Protein AF-A0A2N6UGL6-F1 (afdb_monomer)

Structure (mmCIF, N/CA/C/O backbone):
data_AF-A0A2N6UGL6-F1
#
_entry.id   AF-A0A2N6UGL6-F1
#
loop_
_atom_site.group_PDB
_atom_site.id
_atom_site.type_symbol
_atom_site.label_atom_id
_atom_site.label_alt_id
_atom_site.label_comp_id
_atom_site.label_asym_id
_atom_site.label_entity_id
_atom_site.label_seq_id
_atom_site.pdbx_PDB_ins_code
_atom_site.Cartn_x
_atom_site.Cartn_y
_atom_site.Cartn_z
_atom_site.occupancy
_atom_site.B_iso_or_equiv
_atom_site.auth_seq_id
_atom_site.auth_comp_id
_atom_site.auth_asym_id
_atom_site.auth_atom_id
_atom_site.pdbx_PDB_model_num
ATOM 1 N N . MET A 1 1 ? -23.474 -23.008 16.270 1.00 60.41 1 MET A N 1
ATOM 2 C CA . MET A 1 1 ? -24.127 -22.440 15.059 1.00 60.41 1 MET A CA 1
ATOM 3 C C . MET A 1 1 ? -24.795 -21.079 15.293 1.00 60.41 1 MET A C 1
ATOM 5 O O . MET A 1 1 ? -24.595 -20.196 14.467 1.00 60.41 1 MET A O 1
ATOM 9 N N . ARG A 1 2 ? -25.560 -20.866 16.380 1.00 68.25 2 ARG A N 1
ATOM 10 C CA . ARG A 1 2 ? -26.252 -19.584 16.653 1.00 68.25 2 ARG A CA 1
ATOM 11 C C . ARG A 1 2 ? -25.292 -18.395 16.828 1.00 68.25 2 ARG A C 1
ATOM 13 O O . ARG A 1 2 ? -25.543 -17.338 16.260 1.00 68.25 2 ARG A O 1
ATOM 20 N N . ASP A 1 3 ? -24.168 -18.603 17.512 1.00 76.56 3 ASP A N 1
ATOM 21 C CA . ASP A 1 3 ? -23.193 -17.535 17.787 1.00 76.56 3 ASP A CA 1
ATOM 22 C C . ASP A 1 3 ? -22.439 -17.082 16.535 1.00 76.56 3 ASP A C 1
ATOM 24 O O . ASP A 1 3 ? -22.326 -15.887 16.290 1.00 76.56 3 ASP A O 1
ATOM 28 N N . ILE A 1 4 ? -22.047 -18.016 15.661 1.00 80.00 4 ILE A N 1
ATOM 29 C CA . ILE A 1 4 ? -21.419 -17.700 14.364 1.00 80.00 4 ILE A CA 1
ATOM 30 C C . ILE A 1 4 ? -22.375 -16.886 13.482 1.00 80.00 4 ILE A C 1
ATOM 32 O O . ILE A 1 4 ? -21.976 -15.894 12.877 1.00 80.00 4 ILE A O 1
ATOM 36 N N . LYS A 1 5 ? -23.660 -17.262 13.431 1.00 84.00 5 LYS A N 1
ATOM 37 C CA . LYS A 1 5 ? -24.665 -16.512 12.664 1.00 84.00 5 LYS A CA 1
ATOM 38 C C . LYS A 1 5 ? -24.837 -15.088 13.204 1.00 84.00 5 LYS A C 1
ATOM 40 O O . LYS A 1 5 ? -24.944 -14.146 12.422 1.00 84.00 5 LYS A O 1
ATOM 45 N N . ASN A 1 6 ? -24.829 -14.923 14.527 1.00 84.50 6 ASN A N 1
ATOM 46 C CA . ASN A 1 6 ? -24.883 -13.608 15.161 1.00 84.50 6 ASN A CA 1
ATOM 47 C C . ASN A 1 6 ? -23.617 -12.786 14.870 1.00 84.50 6 ASN A C 1
ATOM 49 O O . ASN A 1 6 ? -23.731 -11.598 14.584 1.00 84.50 6 ASN A O 1
ATOM 53 N N . PHE A 1 7 ? -22.437 -13.413 14.881 1.00 85.44 7 PHE A N 1
ATOM 54 C CA . PHE A 1 7 ? -21.161 -12.777 14.545 1.00 85.44 7 PHE A CA 1
ATOM 55 C C . PHE A 1 7 ? -21.149 -12.229 13.121 1.00 85.44 7 PHE A C 1
ATOM 57 O O . PHE A 1 7 ? -20.913 -11.043 12.914 1.00 85.44 7 PHE A O 1
ATOM 64 N N . LEU A 1 8 ? -21.480 -13.072 12.139 1.00 87.06 8 LEU A N 1
ATOM 65 C CA . LEU A 1 8 ? -21.521 -12.676 10.731 1.00 87.06 8 LEU A CA 1
ATOM 66 C C . LEU A 1 8 ? -22.554 -11.574 10.481 1.00 87.06 8 LEU A C 1
ATOM 68 O O . LEU A 1 8 ? -22.309 -10.666 9.689 1.00 87.06 8 LEU A O 1
ATOM 72 N N . ARG A 1 9 ? -23.687 -11.600 11.198 1.00 88.50 9 ARG A N 1
ATOM 73 C CA . ARG A 1 9 ? -24.674 -10.517 11.139 1.00 88.50 9 ARG A CA 1
ATOM 74 C C . ARG A 1 9 ? -24.091 -9.194 11.637 1.00 88.50 9 ARG A C 1
ATOM 76 O O . ARG A 1 9 ? -24.328 -8.171 11.008 1.00 88.50 9 ARG A O 1
ATOM 83 N N . LEU A 1 10 ? -23.329 -9.203 12.730 1.00 87.44 10 LEU A N 1
ATOM 84 C CA . LEU A 1 10 ? -22.672 -7.995 13.242 1.00 87.44 10 LEU A CA 1
ATOM 85 C C . LEU A 1 10 ? -21.597 -7.486 12.285 1.00 87.44 10 LEU A C 1
ATOM 87 O O . LEU A 1 10 ? -21.582 -6.299 11.984 1.00 87.44 10 LEU A O 1
ATOM 91 N N . VAL A 1 11 ? -20.773 -8.379 11.730 1.00 90.25 11 VAL A N 1
ATOM 92 C CA . VAL A 1 11 ? -19.800 -8.020 10.686 1.00 90.25 11 VAL A CA 1
ATOM 93 C C . VAL A 1 11 ? -20.505 -7.348 9.505 1.00 90.25 11 VAL A C 1
ATOM 95 O O . VAL A 1 11 ? -20.084 -6.282 9.068 1.00 90.25 11 VAL A O 1
ATOM 98 N N . SER A 1 12 ? -21.626 -7.900 9.031 1.00 89.88 12 SER A N 1
ATOM 99 C CA . SER A 1 12 ? -22.420 -7.288 7.957 1.00 89.88 12 SER A CA 1
ATOM 100 C C . SER A 1 12 ? -22.963 -5.905 8.330 1.00 89.88 12 SER A C 1
ATOM 102 O O . SER A 1 12 ? -23.014 -5.022 7.473 1.00 89.88 12 SER A O 1
ATOM 104 N N . VAL A 1 13 ? -23.370 -5.700 9.585 1.00 89.50 13 VAL A N 1
ATOM 105 C CA . VAL A 1 13 ? -23.812 -4.387 10.074 1.00 89.50 13 VAL A CA 1
ATOM 106 C C . VAL A 1 13 ? -22.644 -3.399 10.077 1.00 89.50 13 VAL A C 1
ATOM 108 O O . VAL A 1 13 ? -22.799 -2.296 9.556 1.00 89.50 13 VAL A O 1
ATOM 111 N N . GLU A 1 14 ? -21.468 -3.780 10.575 1.00 90.44 14 GLU A N 1
ATOM 112 C CA . GLU A 1 14 ? -20.276 -2.920 10.552 1.00 90.44 14 GLU A CA 1
ATOM 113 C C . GLU A 1 14 ? -19.845 -2.577 9.113 1.00 90.44 14 GLU A C 1
ATOM 115 O O . GLU A 1 14 ? -19.586 -1.412 8.812 1.00 90.44 14 GLU A O 1
ATOM 120 N N . ILE A 1 15 ? -19.885 -3.539 8.183 1.00 91.06 15 ILE A N 1
ATOM 121 C CA . ILE A 1 15 ? -19.642 -3.291 6.749 1.00 91.06 15 ILE A CA 1
ATOM 122 C C . ILE A 1 15 ? -20.653 -2.271 6.196 1.00 91.06 15 ILE A C 1
ATOM 124 O O . ILE A 1 15 ? -20.272 -1.331 5.497 1.00 91.06 15 ILE A O 1
ATOM 128 N N . SER A 1 16 ? -21.938 -2.387 6.546 1.00 88.25 16 SER A N 1
ATOM 129 C CA . SER A 1 16 ? -22.970 -1.441 6.090 1.00 88.25 16 SER A CA 1
ATOM 130 C C . SER A 1 16 ? -22.751 -0.012 6.608 1.00 88.25 16 SER A C 1
ATOM 132 O O . SER A 1 16 ? -23.079 0.958 5.920 1.00 88.25 16 SER A O 1
ATOM 134 N N . LYS A 1 17 ? -22.136 0.148 7.793 1.00 86.88 17 LYS A N 1
ATOM 135 C CA . LYS A 1 17 ? -21.746 1.466 8.319 1.00 86.88 17 LYS A CA 1
ATOM 136 C C . LYS A 1 17 ? -20.656 2.106 7.452 1.00 86.88 17 LYS A C 1
ATOM 138 O O . LYS A 1 17 ? -20.677 3.327 7.267 1.00 86.88 17 LYS A O 1
ATOM 143 N N . LEU A 1 18 ? -19.735 1.301 6.915 1.00 87.75 18 LEU A N 1
ATOM 144 C CA . LEU A 1 18 ? -18.654 1.748 6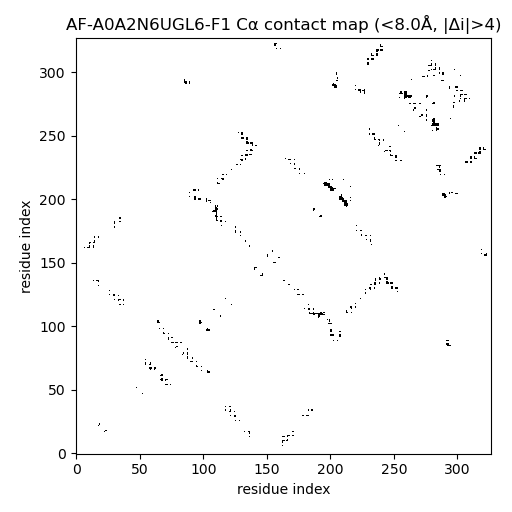.033 1.00 87.75 18 LEU A CA 1
ATOM 145 C C . LEU A 1 18 ? -19.154 2.074 4.624 1.00 87.75 18 LEU A C 1
ATOM 147 O O . LEU A 1 18 ? -18.806 3.121 4.083 1.00 87.75 18 LEU A O 1
ATOM 151 N N . PHE A 1 19 ? -20.027 1.247 4.051 1.00 88.00 19 PHE A N 1
ATOM 152 C CA . PHE A 1 19 ? -20.544 1.418 2.689 1.00 88.00 19 PHE A CA 1
ATOM 153 C C . PHE A 1 19 ? -21.910 2.116 2.644 1.00 88.00 19 PHE A C 1
ATOM 155 O O . PHE A 1 19 ? -22.827 1.705 1.937 1.00 88.00 19 PHE A O 1
ATOM 162 N N . LYS A 1 20 ? -22.055 3.231 3.367 1.00 87.81 20 LYS A N 1
ATOM 163 C CA . LYS A 1 20 ? -23.191 4.139 3.139 1.00 87.81 20 LYS A CA 1
ATOM 164 C C . LYS A 1 20 ? -23.106 4.724 1.726 1.00 87.81 20 LYS A C 1
ATOM 166 O O . LYS A 1 20 ? -22.010 5.007 1.250 1.00 87.81 20 LYS A O 1
ATOM 171 N N . PHE A 1 21 ? -24.249 5.002 1.098 1.00 80.50 21 PHE A N 1
ATOM 172 C CA . PHE A 1 21 ? -24.334 5.523 -0.278 1.00 80.50 21 PHE A CA 1
ATOM 173 C C . PHE A 1 21 ? -23.369 6.690 -0.564 1.00 80.50 21 PHE A C 1
ATOM 175 O O . PHE A 1 21 ? -22.645 6.670 -1.553 1.00 80.50 21 PHE A O 1
ATOM 182 N N . LYS A 1 22 ? -23.265 7.655 0.364 1.00 88.06 22 LYS A N 1
ATOM 183 C CA . LYS A 1 22 ? -22.310 8.777 0.272 1.00 88.06 22 LYS A CA 1
ATOM 184 C C . LYS A 1 22 ? -20.845 8.323 0.172 1.00 88.06 22 LYS A C 1
ATOM 186 O O . LYS A 1 22 ? -20.087 8.885 -0.608 1.00 88.06 22 LYS A O 1
ATOM 191 N N . ASN A 1 23 ? -20.451 7.311 0.945 1.00 88.38 23 ASN A N 1
ATOM 192 C CA . ASN A 1 23 ? -19.093 6.770 0.926 1.00 88.38 23 ASN A CA 1
ATOM 193 C C . ASN A 1 23 ? -18.827 5.983 -0.369 1.00 88.38 23 ASN A C 1
ATOM 195 O O . ASN A 1 23 ? -17.738 6.096 -0.920 1.00 88.38 23 ASN A O 1
ATOM 199 N N . ILE A 1 24 ? -19.815 5.233 -0.878 1.00 90.06 24 ILE A N 1
ATOM 200 C CA . ILE A 1 24 ? -19.699 4.508 -2.157 1.00 90.06 24 ILE A CA 1
ATOM 201 C C . ILE A 1 24 ? -19.500 5.492 -3.313 1.00 90.06 24 ILE A C 1
ATOM 203 O O . ILE A 1 24 ? -18.571 5.325 -4.099 1.00 90.06 24 ILE A O 1
ATOM 207 N N . ILE A 1 25 ? -20.328 6.541 -3.390 1.00 91.56 25 ILE A N 1
ATOM 208 C CA . ILE A 1 25 ? -20.183 7.584 -4.415 1.00 91.56 25 ILE A CA 1
ATOM 209 C C . ILE A 1 25 ? -18.817 8.252 -4.302 1.00 91.56 25 ILE A C 1
ATOM 211 O O . ILE A 1 25 ? -18.142 8.422 -5.311 1.00 91.56 25 ILE A O 1
ATOM 215 N N . SER A 1 26 ? -18.389 8.606 -3.087 1.00 91.00 26 SER A N 1
ATOM 216 C CA . SER A 1 26 ? -17.077 9.220 -2.878 1.00 91.00 26 SER A CA 1
ATOM 217 C C . SER A 1 26 ? -15.942 8.315 -3.356 1.00 91.00 26 SER A C 1
ATOM 219 O O . SER A 1 26 ? -15.047 8.813 -4.029 1.00 91.00 26 SER A O 1
ATOM 221 N N . LEU A 1 27 ? -15.977 7.013 -3.052 1.00 92.50 27 LEU A N 1
ATOM 222 C CA . LEU A 1 27 ? -14.975 6.058 -3.530 1.00 92.50 27 LEU A CA 1
ATOM 223 C C . LEU A 1 27 ? -14.963 5.995 -5.060 1.00 92.50 27 LEU A C 1
ATOM 225 O O . LEU A 1 27 ? -13.901 6.073 -5.670 1.00 92.50 27 LEU A O 1
ATOM 229 N N . PHE A 1 28 ? -16.139 5.881 -5.675 1.00 92.75 28 PHE A N 1
ATOM 230 C CA . PHE A 1 28 ? -16.261 5.791 -7.126 1.00 92.75 28 PHE A CA 1
ATOM 231 C C . PHE A 1 28 ? -15.752 7.060 -7.822 1.00 92.75 28 PHE A C 1
ATOM 233 O O . PHE A 1 28 ? -14.983 6.968 -8.774 1.00 92.75 28 PHE A O 1
ATOM 240 N N . LEU A 1 29 ? -16.105 8.241 -7.304 1.00 93.06 29 LEU A N 1
ATOM 241 C CA . LEU A 1 29 ? -15.599 9.520 -7.803 1.00 93.06 29 LEU A CA 1
ATOM 242 C C . LEU A 1 29 ? -14.083 9.633 -7.650 1.00 93.06 29 LEU A C 1
ATOM 244 O O . LEU A 1 29 ? -13.425 10.057 -8.593 1.00 93.06 29 LEU A O 1
ATOM 248 N N . ILE A 1 30 ? -13.522 9.228 -6.506 1.00 93.31 30 ILE A N 1
ATOM 249 C CA . ILE A 1 30 ? -12.067 9.223 -6.298 1.00 93.31 30 ILE A CA 1
ATOM 250 C C . ILE A 1 30 ? -11.394 8.343 -7.351 1.00 93.31 30 ILE A C 1
ATOM 252 O O . ILE A 1 30 ? -10.479 8.803 -8.024 1.00 93.31 30 ILE A O 1
ATOM 256 N N . ILE A 1 31 ? -11.876 7.113 -7.550 1.00 92.62 31 ILE A N 1
ATOM 257 C CA . ILE A 1 31 ? -11.300 6.190 -8.536 1.00 92.62 31 ILE A CA 1
ATOM 258 C C . ILE A 1 31 ? -11.397 6.776 -9.950 1.00 92.62 31 ILE A C 1
ATOM 260 O O . ILE A 1 31 ? -10.409 6.743 -10.683 1.00 92.62 31 ILE A O 1
ATOM 264 N N . LEU A 1 32 ? -12.547 7.335 -10.337 1.00 92.00 32 LEU A N 1
ATOM 265 C CA . LEU A 1 32 ? -12.731 7.937 -11.660 1.00 92.00 32 LEU A CA 1
ATOM 266 C C . LEU A 1 32 ? -11.815 9.142 -11.886 1.00 92.00 32 LEU A C 1
ATOM 268 O O . LEU A 1 32 ? -11.138 9.206 -12.909 1.00 92.00 32 LEU A O 1
ATOM 272 N N . VAL A 1 33 ? -11.769 10.076 -10.934 1.00 92.88 33 VAL A N 1
ATOM 273 C CA . VAL A 1 33 ? -10.924 11.274 -11.027 1.00 92.88 33 VAL A CA 1
ATOM 274 C C . VAL A 1 33 ? -9.449 10.884 -11.065 1.00 92.88 33 VAL A C 1
ATOM 276 O O . VAL A 1 33 ? -8.709 11.410 -11.889 1.00 92.88 33 VAL A O 1
ATOM 279 N N . SER A 1 34 ? -9.017 9.927 -10.238 1.00 90.56 34 SER A N 1
ATOM 280 C CA . SER A 1 34 ? -7.638 9.437 -10.264 1.00 90.56 34 SER A CA 1
ATOM 281 C C . SER A 1 34 ? -7.286 8.778 -11.599 1.00 90.56 34 SER A C 1
ATOM 283 O O . SER A 1 34 ? -6.223 9.067 -12.136 1.00 90.56 34 SER A O 1
ATOM 285 N N . ASN A 1 35 ? -8.169 7.957 -12.178 1.00 90.00 35 ASN A N 1
ATOM 286 C CA . ASN A 1 35 ? -7.937 7.388 -13.511 1.00 90.00 35 ASN A CA 1
ATOM 287 C C . ASN A 1 35 ? -7.837 8.485 -14.582 1.00 90.00 35 ASN A C 1
ATOM 289 O O . ASN A 1 35 ? -6.918 8.452 -15.395 1.00 90.00 35 ASN A O 1
ATOM 293 N N . ALA A 1 36 ? -8.732 9.478 -14.561 1.00 89.75 36 ALA A N 1
ATOM 294 C CA . ALA A 1 36 ? -8.708 10.590 -15.511 1.00 89.75 36 ALA A CA 1
ATOM 295 C C . ALA A 1 36 ? -7.417 11.420 -15.409 1.00 89.75 36 ALA A C 1
ATOM 297 O O . ALA A 1 36 ? -6.806 11.729 -16.429 1.00 89.75 36 ALA A O 1
ATOM 298 N N . LEU A 1 37 ? -6.967 11.728 -14.187 1.00 89.25 37 LEU A N 1
ATOM 299 C CA . LEU A 1 37 ? -5.706 12.436 -13.952 1.00 89.25 37 LEU A CA 1
ATOM 300 C C . LEU A 1 37 ? -4.503 11.637 -14.449 1.00 89.25 37 LEU A C 1
ATOM 302 O O . LEU A 1 37 ? -3.626 12.199 -15.096 1.00 89.25 37 LEU A O 1
ATOM 306 N N . VAL A 1 38 ? -4.460 10.330 -14.182 1.00 86.00 38 VAL A N 1
ATOM 307 C CA . VAL A 1 38 ? -3.344 9.501 -14.646 1.00 86.00 38 VAL A CA 1
ATOM 308 C C . VAL A 1 38 ? -3.367 9.342 -16.162 1.00 86.00 38 VAL A C 1
ATOM 310 O O . VAL A 1 38 ? -2.308 9.383 -16.768 1.00 86.00 38 VAL A O 1
ATOM 313 N N . LEU A 1 39 ? -4.537 9.216 -16.798 1.00 85.19 39 LEU A N 1
ATOM 314 C CA . LEU A 1 39 ? -4.634 9.229 -18.264 1.00 85.19 39 LEU A CA 1
ATOM 315 C C . LEU A 1 39 ? -4.119 10.536 -18.853 1.00 85.19 39 LEU A C 1
ATOM 317 O O . LEU A 1 39 ? -3.471 10.507 -19.893 1.00 85.19 39 LEU A O 1
ATOM 321 N N . TRP A 1 40 ? -4.407 11.664 -18.205 1.00 84.88 40 TRP A N 1
ATOM 322 C CA . TRP A 1 40 ? -3.873 12.949 -18.626 1.00 84.88 40 TRP A CA 1
ATOM 323 C C . TRP A 1 40 ? -2.342 12.944 -18.541 1.00 84.88 40 TRP A C 1
ATOM 325 O O . TRP A 1 40 ? -1.708 13.086 -19.577 1.00 84.88 40 TRP A O 1
ATOM 335 N N . ILE A 1 41 ? -1.768 12.632 -17.371 1.00 80.62 41 ILE A N 1
ATOM 336 C CA . ILE A 1 41 ? -0.307 12.554 -17.163 1.00 80.62 41 ILE A CA 1
ATOM 337 C C . ILE A 1 41 ? 0.352 11.608 -18.176 1.00 80.62 41 ILE A C 1
ATOM 339 O O . ILE A 1 41 ? 1.296 11.985 -18.858 1.00 80.62 41 ILE A O 1
ATOM 343 N N . PHE A 1 42 ? -0.195 10.402 -18.327 1.00 71.88 42 PHE A N 1
ATOM 344 C CA . PHE A 1 42 ? 0.362 9.356 -19.182 1.00 71.88 42 PHE A CA 1
ATOM 345 C C . PHE A 1 42 ? 0.410 9.738 -20.666 1.00 71.88 42 PHE A C 1
ATOM 347 O O . PHE A 1 42 ? 1.252 9.230 -21.397 1.00 71.88 42 PHE A O 1
ATOM 354 N N . ASN A 1 43 ? -0.480 10.628 -21.114 1.00 73.81 43 ASN A N 1
ATOM 355 C CA . ASN A 1 43 ? -0.489 11.134 -22.487 1.00 73.81 43 ASN A CA 1
ATOM 356 C C . ASN A 1 43 ? 0.291 12.449 -22.655 1.00 73.81 43 ASN A C 1
ATOM 358 O O . ASN A 1 43 ? 0.531 12.857 -23.788 1.00 73.81 43 ASN A O 1
ATOM 362 N N . THR A 1 44 ? 0.653 13.128 -21.561 1.00 69.38 44 THR A N 1
ATOM 363 C CA . THR A 1 44 ? 1.366 14.417 -21.581 1.00 69.38 44 THR A CA 1
ATOM 364 C C . THR A 1 44 ? 2.823 14.340 -21.129 1.00 69.38 44 THR A C 1
ATOM 366 O O . THR A 1 44 ? 3.479 15.377 -21.099 1.00 69.38 44 THR A O 1
ATOM 369 N N . ASP A 1 45 ? 3.335 13.162 -20.758 1.00 55.50 45 ASP A N 1
ATOM 370 C CA . ASP A 1 45 ? 4.744 12.967 -20.391 1.00 55.50 45 ASP A CA 1
ATOM 371 C C . ASP A 1 45 ? 5.657 13.146 -21.627 1.00 55.50 45 ASP A C 1
ATOM 373 O O . ASP A 1 45 ? 6.097 12.192 -22.267 1.00 55.50 45 ASP A O 1
ATOM 377 N N . SER A 1 46 ? 5.938 14.406 -21.955 1.00 45.94 46 SER A N 1
ATOM 378 C CA . SER A 1 46 ? 7.032 14.867 -22.810 1.00 45.94 46 SER A CA 1
ATOM 379 C C . SER A 1 46 ? 7.719 16.029 -22.089 1.00 45.94 46 SER A C 1
ATOM 381 O O . SER A 1 46 ? 7.248 17.167 -22.125 1.00 45.94 46 SER A O 1
ATOM 383 N N . THR A 1 47 ? 8.789 15.736 -21.351 1.00 42.09 47 THR A N 1
ATOM 384 C CA . THR A 1 47 ? 9.640 16.757 -20.727 1.00 42.09 47 THR A CA 1
ATOM 385 C C . THR A 1 47 ? 10.826 17.053 -21.636 1.00 42.09 47 THR A C 1
ATOM 387 O O . THR A 1 47 ? 11.716 16.217 -21.764 1.00 42.09 47 THR A O 1
ATOM 390 N N . ASP A 1 48 ? 10.832 18.241 -22.240 1.00 45.38 48 ASP A N 1
ATOM 391 C CA . ASP A 1 48 ? 11.907 18.737 -23.102 1.00 45.38 48 ASP A CA 1
ATOM 392 C C . ASP A 1 48 ? 13.066 19.323 -22.267 1.00 45.38 48 ASP A C 1
ATOM 394 O O . ASP A 1 48 ? 12.938 20.414 -21.709 1.00 45.38 48 ASP A O 1
ATOM 398 N N . ASN A 1 49 ? 14.219 18.641 -22.223 1.00 51.69 49 ASN A N 1
ATOM 399 C CA . ASN A 1 49 ? 15.520 19.244 -21.882 1.00 51.69 49 ASN A CA 1
ATOM 400 C C . ASN A 1 49 ? 16.527 19.032 -23.029 1.00 51.69 49 ASN A C 1
ATOM 402 O O . ASN A 1 49 ? 16.503 18.011 -23.709 1.00 51.69 49 ASN A O 1
ATOM 406 N N . GLU A 1 50 ? 17.484 19.949 -23.212 1.00 52.28 50 GLU A N 1
ATOM 407 C CA . GLU A 1 50 ? 18.492 19.877 -24.293 1.00 52.28 50 GLU A CA 1
ATOM 408 C C . GLU A 1 50 ? 19.402 18.628 -24.252 1.00 52.28 50 GLU A C 1
ATOM 410 O O . GLU A 1 50 ? 19.890 18.184 -25.295 1.00 52.28 50 GLU A O 1
ATOM 415 N N . GLU A 1 51 ? 19.643 18.041 -23.073 1.00 56.06 51 GLU A N 1
ATOM 416 C CA . GLU A 1 51 ? 20.364 16.761 -22.950 1.00 56.06 51 GLU A CA 1
ATOM 417 C C . GLU A 1 51 ? 19.486 15.558 -23.323 1.00 56.06 51 GLU A C 1
ATOM 419 O O . GLU A 1 51 ? 19.981 14.619 -23.955 1.00 56.06 51 GLU A O 1
ATOM 424 N N . ASP A 1 52 ? 18.186 15.625 -23.027 1.00 58.06 52 ASP A N 1
ATOM 425 C CA . ASP A 1 52 ? 17.210 14.597 -23.392 1.00 58.06 52 ASP A CA 1
ATOM 426 C C . ASP A 1 52 ? 17.042 14.537 -24.920 1.00 58.06 52 ASP A C 1
ATOM 428 O O . ASP A 1 52 ? 17.056 13.446 -25.483 1.00 58.06 52 ASP A O 1
ATOM 432 N N . ILE A 1 53 ? 17.066 15.685 -25.612 1.00 60.84 53 ILE A N 1
ATOM 433 C CA . ILE A 1 53 ? 17.002 15.775 -27.086 1.00 60.84 53 ILE A CA 1
ATOM 434 C C . ILE A 1 53 ? 18.179 15.035 -27.756 1.00 60.84 53 ILE A C 1
ATOM 436 O O . ILE A 1 53 ? 17.991 14.293 -28.720 1.00 60.84 53 ILE A O 1
ATOM 440 N N . LYS A 1 54 ? 19.408 15.166 -27.232 1.00 63.84 54 LYS A N 1
ATOM 441 C CA . LYS A 1 54 ? 20.592 14.471 -27.786 1.00 63.84 54 LYS A CA 1
ATOM 442 C C . LYS A 1 54 ? 20.568 12.963 -27.530 1.00 63.84 54 LYS A C 1
ATOM 444 O O . LYS A 1 54 ? 21.072 12.183 -28.344 1.00 63.84 54 LYS A O 1
ATOM 449 N N . ILE A 1 55 ? 20.033 12.541 -26.385 1.00 64.38 55 ILE A N 1
ATOM 450 C CA . ILE A 1 55 ? 19.843 11.122 -26.058 1.00 64.38 55 ILE A CA 1
ATOM 451 C C . ILE A 1 55 ? 18.736 10.540 -26.940 1.00 64.38 55 ILE A C 1
ATOM 453 O O . ILE A 1 55 ? 18.904 9.453 -27.493 1.00 64.38 55 ILE A O 1
ATOM 457 N N . GLU A 1 56 ? 17.658 11.287 -27.150 1.00 65.31 56 GLU A N 1
ATOM 458 C CA . GLU A 1 56 ? 16.527 10.911 -27.987 1.00 65.31 56 GLU A CA 1
ATOM 459 C C . GLU A 1 56 ? 16.935 10.754 -29.461 1.00 65.31 56 GLU A C 1
ATOM 461 O O . GLU A 1 56 ? 16.608 9.744 -30.083 1.00 65.31 56 GLU A O 1
ATOM 466 N N . GLU A 1 57 ? 17.767 11.647 -30.006 1.00 66.31 57 GLU A N 1
ATOM 467 C CA . GLU A 1 57 ? 18.360 11.495 -31.345 1.00 66.31 57 GLU A CA 1
ATOM 468 C C . GLU A 1 57 ? 19.232 10.227 -31.472 1.00 66.31 57 GLU A C 1
ATOM 470 O O . GLU A 1 57 ? 19.139 9.483 -32.459 1.00 66.31 57 GLU A O 1
ATOM 475 N N . LYS A 1 58 ? 20.049 9.913 -30.455 1.00 67.81 58 LYS A N 1
ATOM 476 C CA . LYS A 1 58 ? 20.841 8.666 -30.408 1.00 67.81 58 LYS A CA 1
ATOM 477 C C . LYS A 1 58 ? 19.964 7.417 -30.265 1.00 67.81 58 LYS A C 1
ATOM 479 O O . LYS A 1 58 ? 20.259 6.377 -30.853 1.00 67.81 58 LYS A O 1
ATOM 484 N N . MET A 1 59 ? 18.865 7.497 -29.519 1.00 67.69 59 MET A N 1
ATOM 485 C CA . MET A 1 59 ? 17.895 6.406 -29.388 1.00 67.69 59 MET A CA 1
ATOM 486 C C . MET A 1 59 ? 17.047 6.229 -30.652 1.00 67.69 59 MET A C 1
ATOM 488 O O . MET A 1 59 ? 16.615 5.113 -30.949 1.00 67.69 59 MET A O 1
ATOM 492 N N . ASN A 1 60 ? 16.807 7.293 -31.414 1.00 69.38 60 ASN A N 1
ATOM 493 C CA . ASN A 1 60 ? 16.060 7.255 -32.670 1.00 69.38 60 ASN A CA 1
ATOM 494 C C . ASN A 1 60 ? 16.909 6.759 -33.847 1.00 69.38 60 ASN A C 1
ATOM 496 O O . ASN A 1 60 ? 16.373 6.114 -34.745 1.00 69.38 60 ASN A O 1
ATOM 500 N N . SER A 1 61 ? 18.228 6.962 -33.803 1.00 69.94 61 SER A N 1
ATOM 501 C CA . SER A 1 61 ? 19.181 6.410 -34.781 1.00 69.94 61 SER A CA 1
ATOM 502 C C . SER A 1 61 ? 19.544 4.935 -34.545 1.00 69.94 61 SER A C 1
ATOM 504 O O . SER A 1 61 ? 20.028 4.264 -35.457 1.00 69.94 61 SER A O 1
ATOM 506 N N . ALA A 1 62 ? 19.277 4.391 -33.355 1.00 76.94 62 ALA A N 1
ATOM 507 C CA . ALA A 1 62 ? 19.476 2.976 -33.052 1.00 76.94 62 ALA A CA 1
ATOM 508 C C . ALA A 1 62 ? 18.418 2.080 -33.735 1.00 76.94 62 ALA A C 1
ATOM 510 O O . ALA A 1 62 ? 17.211 2.234 -33.525 1.00 76.94 62 ALA A O 1
ATOM 511 N N . SER A 1 63 ? 18.875 1.097 -34.520 1.00 75.19 63 SER A N 1
ATOM 512 C CA . SER A 1 63 ? 18.017 0.234 -35.350 1.00 75.19 63 SER A CA 1
ATOM 513 C C . SER A 1 63 ? 17.309 -0.875 -34.564 1.00 75.19 63 SER A C 1
ATOM 515 O O . SER A 1 63 ? 16.198 -1.272 -34.924 1.00 75.19 63 SER A O 1
ATOM 517 N N . THR A 1 64 ? 17.909 -1.363 -33.471 1.00 86.50 64 THR A N 1
ATOM 518 C CA . THR A 1 64 ? 17.338 -2.425 -32.629 1.00 86.50 64 THR A CA 1
ATOM 519 C C . THR A 1 64 ? 17.031 -1.945 -31.211 1.00 86.50 64 THR A C 1
ATOM 521 O O . THR A 1 64 ? 17.630 -1.002 -30.694 1.00 86.50 64 THR A O 1
ATOM 524 N N . TRP A 1 65 ? 16.105 -2.627 -30.528 1.00 85.56 65 TRP A N 1
ATOM 525 C CA . TRP A 1 65 ? 15.802 -2.331 -29.123 1.00 85.56 65 TRP A CA 1
ATOM 526 C C . TRP A 1 65 ? 17.006 -2.584 -28.199 1.00 85.56 65 TRP A C 1
ATOM 528 O O . TRP A 1 65 ? 17.134 -1.913 -27.177 1.00 85.56 65 TRP A O 1
ATOM 538 N N . LYS A 1 66 ? 17.905 -3.511 -28.566 1.00 90.94 66 LYS A N 1
ATOM 539 C CA . LYS A 1 66 ? 19.144 -3.786 -27.824 1.00 90.94 66 LYS A CA 1
ATOM 540 C C . LYS A 1 66 ? 20.106 -2.610 -27.899 1.00 90.94 66 LYS A C 1
ATOM 542 O O . LYS A 1 66 ? 20.709 -2.256 -26.891 1.00 90.94 66 LYS A O 1
ATOM 547 N N . ASP A 1 67 ? 20.217 -1.981 -29.064 1.00 89.06 67 ASP A N 1
ATOM 548 C CA . ASP A 1 67 ? 21.075 -0.809 -29.238 1.00 89.06 67 ASP A CA 1
ATOM 549 C C . ASP A 1 67 ? 20.513 0.392 -28.471 1.00 89.06 67 ASP A C 1
ATOM 551 O O . ASP A 1 67 ? 21.256 1.051 -27.747 1.00 89.06 67 ASP A O 1
ATOM 555 N N . LYS A 1 68 ? 19.185 0.592 -28.493 1.00 87.06 68 LYS A N 1
ATOM 556 C CA . LYS A 1 68 ? 18.513 1.593 -27.642 1.00 87.06 68 LYS A CA 1
ATOM 557 C C . LYS A 1 68 ? 18.779 1.359 -26.152 1.00 87.06 68 LYS A C 1
ATOM 559 O O . LYS A 1 68 ? 19.078 2.301 -25.425 1.00 87.06 68 LYS A O 1
ATOM 564 N N . ALA A 1 69 ? 18.724 0.107 -25.696 1.00 87.88 69 ALA A N 1
ATOM 565 C CA . ALA A 1 69 ? 19.015 -0.244 -24.308 1.00 87.88 69 ALA A CA 1
ATOM 566 C C . ALA A 1 69 ? 20.483 0.027 -23.924 1.00 87.88 69 ALA A C 1
ATOM 568 O O . ALA A 1 69 ? 20.742 0.507 -22.822 1.00 87.88 69 ALA A O 1
ATOM 569 N N . LYS A 1 70 ? 21.445 -0.218 -24.825 1.00 90.44 70 LYS A N 1
ATOM 570 C CA . LYS A 1 70 ? 22.864 0.116 -24.598 1.00 90.44 70 LYS A CA 1
ATOM 571 C C . LYS A 1 70 ? 23.091 1.624 -24.487 1.00 90.44 70 LYS A C 1
ATOM 573 O O . LYS A 1 70 ? 23.786 2.047 -23.567 1.00 90.44 70 LYS A O 1
ATOM 578 N N . VAL A 1 71 ? 22.467 2.414 -25.365 1.00 88.69 71 VAL A N 1
ATOM 579 C CA . VAL A 1 71 ? 22.506 3.887 -25.299 1.00 88.69 71 VAL A CA 1
ATOM 580 C C . VAL A 1 71 ? 21.943 4.378 -23.963 1.00 88.69 71 VAL A C 1
ATOM 582 O O . VAL A 1 71 ? 22.572 5.200 -23.304 1.00 88.69 71 VAL A O 1
ATOM 585 N N . GLN A 1 72 ? 20.818 3.817 -23.505 1.00 87.44 72 GLN A N 1
ATOM 586 C CA . GLN A 1 72 ? 20.236 4.179 -22.209 1.00 87.44 72 GLN A CA 1
ATOM 587 C C . GLN A 1 72 ? 21.150 3.820 -21.027 1.00 87.44 72 GLN A C 1
ATOM 589 O O . GLN A 1 72 ? 21.260 4.599 -20.085 1.00 87.44 72 GLN A O 1
ATOM 594 N N . ILE A 1 73 ? 21.828 2.665 -21.055 1.00 89.75 73 ILE A N 1
ATOM 595 C CA . ILE A 1 73 ? 22.792 2.286 -20.005 1.00 89.75 73 ILE A CA 1
ATOM 596 C C . ILE A 1 73 ? 23.950 3.290 -19.935 1.00 89.75 73 ILE A C 1
ATOM 598 O O . ILE A 1 73 ? 24.429 3.604 -18.844 1.00 89.75 73 ILE A O 1
ATOM 602 N N . GLU A 1 74 ? 24.417 3.780 -21.082 1.00 88.69 74 GLU A N 1
ATOM 603 C CA . GLU A 1 74 ? 25.468 4.794 -21.147 1.00 88.69 74 GLU A CA 1
ATOM 604 C C . GLU A 1 74 ? 24.978 6.149 -20.621 1.00 88.69 74 GLU A C 1
ATOM 606 O O . GLU A 1 74 ? 25.637 6.733 -19.762 1.00 88.69 74 GLU A O 1
ATOM 611 N N . ALA A 1 75 ? 23.785 6.586 -21.034 1.00 85.94 75 ALA A N 1
ATOM 612 C CA . ALA A 1 75 ? 23.146 7.807 -20.540 1.00 85.94 75 ALA A CA 1
ATOM 613 C C . ALA A 1 75 ? 22.870 7.765 -19.027 1.00 85.94 75 ALA A C 1
ATOM 615 O O . ALA A 1 75 ? 23.048 8.749 -18.315 1.00 85.94 75 ALA A O 1
ATOM 616 N N . ASN A 1 76 ? 22.503 6.604 -18.484 1.00 86.81 76 ASN A N 1
ATOM 617 C CA . ASN A 1 76 ? 22.281 6.467 -17.047 1.00 86.81 76 ASN A CA 1
ATOM 618 C C . ASN A 1 76 ? 23.554 6.754 -16.228 1.00 86.81 76 ASN A C 1
ATOM 620 O O . ASN A 1 76 ? 23.437 7.180 -15.084 1.00 86.81 76 ASN A O 1
ATOM 624 N N . LYS A 1 77 ? 24.762 6.556 -16.783 1.00 83.31 77 LYS A N 1
ATOM 625 C CA . LYS A 1 77 ? 26.017 6.894 -16.084 1.00 83.31 77 LYS A CA 1
ATOM 626 C C . LYS A 1 77 ? 26.207 8.399 -15.933 1.00 83.31 77 LYS A C 1
ATOM 628 O O . LYS A 1 77 ? 26.713 8.840 -14.911 1.00 83.31 77 LYS A O 1
ATOM 633 N N . THR A 1 78 ? 25.817 9.183 -16.936 1.00 83.38 78 THR A N 1
ATOM 634 C CA . THR A 1 78 ? 25.935 10.649 -16.879 1.00 83.38 78 THR A CA 1
ATOM 635 C C . THR A 1 78 ? 24.870 11.267 -15.978 1.00 83.38 78 THR A C 1
ATOM 637 O O . THR A 1 78 ? 25.088 12.331 -15.414 1.00 83.38 78 THR A O 1
ATOM 640 N N . LEU A 1 79 ? 23.745 10.573 -15.788 1.00 80.56 79 LEU A N 1
ATOM 641 C CA . LEU A 1 79 ? 22.631 11.006 -14.942 1.00 80.56 79 LEU A CA 1
ATOM 642 C C . LEU A 1 79 ? 22.728 10.518 -13.485 1.00 80.56 79 LEU A C 1
ATOM 644 O O . LEU A 1 79 ? 21.823 10.787 -12.696 1.00 80.56 79 LEU A O 1
ATOM 648 N N . GLU A 1 80 ? 23.796 9.808 -13.105 1.00 83.62 80 GLU A N 1
ATOM 649 C CA . GLU A 1 80 ? 23.940 9.188 -11.778 1.00 83.62 80 GLU A CA 1
ATOM 650 C C . GLU A 1 80 ? 23.820 10.196 -10.628 1.00 83.62 80 GLU A C 1
ATOM 652 O O . GLU A 1 80 ? 23.119 9.923 -9.650 1.00 83.62 80 GLU A O 1
ATOM 657 N N . ASP A 1 81 ? 24.421 11.377 -10.774 1.00 78.69 81 ASP A N 1
ATOM 658 C CA . ASP A 1 81 ? 24.401 12.420 -9.743 1.00 78.69 81 ASP A CA 1
ATOM 659 C C . ASP A 1 81 ? 23.034 13.116 -9.616 1.00 78.69 81 ASP A C 1
ATOM 661 O O . ASP A 1 81 ? 22.686 13.611 -8.545 1.00 78.69 81 ASP A O 1
ATOM 665 N N . VAL A 1 82 ? 22.232 13.126 -10.687 1.00 80.00 82 VAL A N 1
ATOM 666 C CA . VAL A 1 82 ? 20.905 13.769 -10.725 1.00 80.00 82 VAL A CA 1
ATOM 667 C C . VAL A 1 82 ? 19.806 12.799 -10.285 1.00 80.00 82 VAL A C 1
ATOM 669 O O . VAL A 1 82 ? 18.897 13.156 -9.538 1.00 80.00 82 VAL A O 1
ATOM 672 N N . VAL A 1 83 ? 19.879 11.555 -10.758 1.00 76.88 83 VAL A N 1
ATOM 673 C CA . VAL A 1 83 ? 18.822 10.539 -10.623 1.00 76.88 83 VAL A CA 1
ATOM 674 C C . VAL A 1 83 ? 19.066 9.616 -9.422 1.00 76.88 83 VAL A C 1
ATOM 676 O O . VAL A 1 83 ? 18.128 8.985 -8.924 1.00 76.88 83 VAL A O 1
ATOM 679 N N . GLY A 1 84 ? 20.305 9.568 -8.929 1.00 81.50 84 GLY A N 1
ATOM 680 C CA . GLY A 1 84 ? 20.737 8.759 -7.798 1.00 81.50 84 GLY A CA 1
ATOM 681 C C . GLY A 1 84 ? 21.257 7.380 -8.211 1.00 81.50 84 GLY A C 1
ATOM 682 O O . GLY A 1 84 ? 20.685 6.692 -9.065 1.00 81.50 84 GLY A O 1
ATOM 683 N N . LYS A 1 85 ? 22.325 6.942 -7.533 1.00 84.50 85 LYS A N 1
ATOM 684 C CA . LYS A 1 85 ? 23.058 5.694 -7.819 1.00 84.50 85 LYS A CA 1
ATOM 685 C C . LYS A 1 85 ? 22.172 4.455 -7.832 1.00 84.50 85 LYS A C 1
ATOM 687 O O . LYS A 1 85 ? 22.253 3.647 -8.754 1.00 84.50 85 LYS A O 1
ATOM 692 N N . ASP A 1 86 ? 21.289 4.326 -6.845 1.00 83.88 86 ASP A N 1
ATOM 693 C CA . ASP A 1 86 ? 20.430 3.146 -6.698 1.00 83.88 86 ASP A CA 1
ATOM 694 C C . ASP A 1 86 ? 19.406 3.038 -7.835 1.00 83.88 86 ASP A C 1
ATOM 696 O O . ASP A 1 86 ? 19.125 1.944 -8.328 1.00 83.88 86 ASP A O 1
ATOM 700 N N . LYS A 1 87 ? 18.887 4.178 -8.309 1.00 85.50 87 LYS A N 1
ATOM 701 C CA . LYS A 1 87 ? 17.938 4.227 -9.429 1.00 85.50 87 LYS A CA 1
ATOM 702 C C . LYS A 1 87 ? 18.625 3.893 -10.750 1.00 85.50 87 LYS A C 1
ATOM 704 O O . LYS A 1 87 ? 18.089 3.117 -11.539 1.00 85.50 87 LYS A O 1
ATOM 709 N N . VAL A 1 88 ? 19.835 4.413 -10.958 1.00 88.25 88 VAL A N 1
ATOM 710 C CA . VAL A 1 88 ? 20.674 4.074 -12.116 1.00 88.25 88 VAL A CA 1
ATOM 711 C C . VAL A 1 88 ? 21.050 2.594 -12.124 1.00 88.25 88 VAL A C 1
ATOM 713 O O . VAL A 1 88 ? 20.911 1.939 -13.157 1.00 88.25 88 VAL A O 1
ATOM 716 N N . LYS A 1 89 ? 21.465 2.044 -10.978 1.00 89.50 89 LYS A N 1
ATOM 717 C CA . LYS A 1 89 ? 21.783 0.619 -10.819 1.00 89.50 89 LYS A CA 1
ATOM 718 C C . LYS A 1 89 ? 20.583 -0.256 -11.179 1.00 89.50 89 LYS A C 1
ATOM 720 O O . LYS A 1 89 ? 20.701 -1.087 -12.073 1.00 89.50 89 LYS A O 1
ATOM 725 N N . MET A 1 90 ? 19.421 -0.005 -10.572 1.00 91.25 90 MET A N 1
ATOM 726 C CA . MET A 1 90 ? 18.179 -0.730 -10.863 1.00 91.25 90 MET A CA 1
ATOM 727 C C . MET A 1 90 ? 17.829 -0.710 -12.358 1.00 91.25 90 MET A C 1
ATOM 729 O O . MET A 1 90 ? 17.578 -1.758 -12.955 1.00 91.25 90 MET A O 1
ATOM 733 N N . ASN A 1 91 ? 17.827 0.476 -12.975 1.00 90.19 91 ASN A N 1
ATOM 734 C CA . ASN A 1 91 ? 17.501 0.625 -14.393 1.00 90.19 91 ASN A CA 1
ATOM 735 C C . ASN A 1 91 ? 18.487 -0.150 -15.277 1.00 90.19 91 ASN A C 1
ATOM 737 O O . ASN A 1 91 ? 18.079 -0.846 -16.207 1.00 90.19 91 ASN A O 1
ATOM 741 N N . ASN A 1 92 ? 19.782 -0.067 -14.969 1.00 92.38 92 ASN A N 1
ATOM 742 C CA . ASN A 1 92 ? 20.821 -0.781 -15.702 1.00 92.38 92 ASN A CA 1
ATOM 743 C C . ASN A 1 92 ? 20.704 -2.300 -15.543 1.00 92.38 92 ASN A C 1
ATOM 745 O O . ASN A 1 92 ? 20.890 -3.011 -16.528 1.00 92.38 92 ASN A O 1
ATOM 749 N N . ASP A 1 93 ? 20.376 -2.797 -14.351 1.00 93.00 93 ASP A N 1
ATOM 750 C CA . ASP A 1 93 ? 20.186 -4.227 -14.098 1.00 93.00 93 ASP A CA 1
ATOM 751 C C . ASP A 1 93 ? 19.011 -4.777 -14.921 1.00 93.00 93 ASP A C 1
ATOM 753 O O . ASP A 1 93 ? 19.151 -5.806 -15.583 1.00 93.00 93 ASP A O 1
ATOM 757 N N . ILE A 1 94 ? 17.885 -4.053 -14.975 1.00 92.00 94 ILE A N 1
ATOM 758 C CA . ILE A 1 94 ? 16.737 -4.412 -15.825 1.00 92.00 94 ILE A CA 1
ATOM 759 C C . ILE A 1 94 ? 17.140 -4.443 -17.307 1.00 92.00 94 ILE A C 1
ATOM 761 O O . ILE A 1 94 ? 16.804 -5.392 -18.019 1.00 92.00 94 ILE A O 1
ATOM 765 N N . LEU A 1 95 ? 17.833 -3.409 -17.797 1.00 92.75 95 LEU A N 1
ATOM 766 C CA . LEU A 1 95 ? 18.212 -3.305 -19.211 1.00 92.75 95 LEU A CA 1
ATOM 767 C C . LEU A 1 95 ? 19.217 -4.385 -19.620 1.00 92.75 95 LEU A C 1
ATOM 769 O O . LEU A 1 95 ? 19.039 -5.007 -20.666 1.00 92.75 95 LEU A O 1
ATOM 773 N N . LYS A 1 96 ? 20.235 -4.642 -18.792 1.00 94.06 96 LYS A N 1
ATOM 774 C CA . LYS A 1 96 ? 21.205 -5.723 -19.018 1.00 94.06 96 LYS A CA 1
ATOM 775 C C . LYS A 1 96 ? 20.511 -7.076 -19.053 1.00 94.06 96 LYS A C 1
ATOM 777 O O . LYS A 1 96 ? 20.659 -7.796 -20.031 1.00 94.06 96 LYS A O 1
ATOM 782 N N . TYR A 1 97 ? 19.663 -7.362 -18.065 1.00 94.25 97 TYR A N 1
ATOM 783 C CA . TYR A 1 97 ? 18.914 -8.615 -18.024 1.00 94.25 97 TYR A CA 1
ATOM 784 C C . TYR A 1 97 ? 18.061 -8.815 -19.280 1.00 94.25 97 TYR A C 1
ATOM 786 O O . TYR A 1 97 ? 18.035 -9.908 -19.844 1.00 94.25 97 TYR A O 1
ATOM 794 N N . ARG A 1 98 ? 17.386 -7.757 -19.754 1.00 92.50 98 ARG A N 1
ATOM 795 C CA . ARG A 1 98 ? 16.631 -7.798 -21.012 1.00 92.50 98 ARG A CA 1
ATOM 796 C C . ARG A 1 98 ? 17.532 -8.152 -22.190 1.00 92.50 98 ARG A C 1
ATOM 798 O O . ARG A 1 98 ? 17.177 -9.051 -22.942 1.00 92.50 98 ARG A O 1
ATOM 805 N N . ILE A 1 99 ? 18.674 -7.476 -22.346 1.00 93.19 99 ILE A N 1
ATOM 806 C CA . ILE A 1 99 ? 19.634 -7.729 -23.436 1.00 93.19 99 ILE A CA 1
ATOM 807 C C . ILE A 1 99 ? 20.132 -9.178 -23.398 1.00 93.19 99 ILE A C 1
ATOM 809 O O . ILE A 1 99 ? 20.091 -9.848 -24.433 1.00 93.19 99 ILE A O 1
ATOM 813 N N . ASP A 1 100 ? 20.558 -9.644 -22.224 1.00 94.44 100 ASP A N 1
ATOM 814 C CA . ASP A 1 100 ? 21.178 -10.956 -22.020 1.00 94.44 100 ASP A CA 1
ATOM 815 C C . ASP A 1 100 ? 20.193 -12.108 -22.267 1.00 94.44 100 ASP A C 1
ATOM 817 O O . ASP A 1 100 ? 20.579 -13.149 -22.792 1.00 94.44 100 ASP A O 1
ATOM 821 N N . ASN A 1 101 ? 18.909 -11.902 -21.956 1.00 92.88 101 ASN A N 1
ATOM 822 C CA . ASN A 1 101 ? 17.848 -12.901 -22.129 1.00 92.88 101 ASN A CA 1
ATOM 823 C C . ASN A 1 101 ? 16.987 -12.676 -23.390 1.00 92.88 101 ASN A C 1
ATOM 825 O O . ASN A 1 101 ? 15.964 -13.333 -23.562 1.00 92.88 101 ASN A O 1
ATOM 829 N N . ASP A 1 102 ? 17.380 -11.748 -24.270 1.00 91.06 102 ASP A N 1
ATOM 830 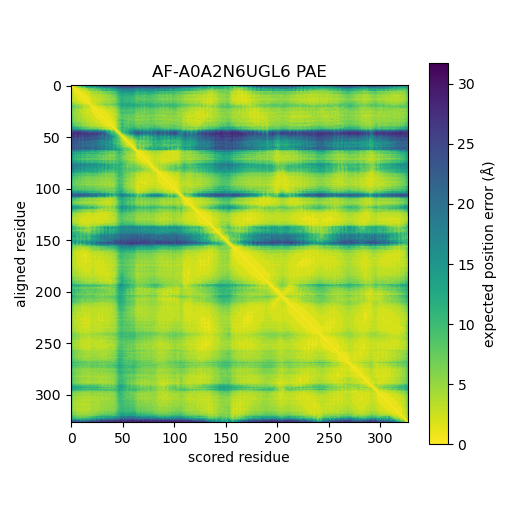C CA . ASP A 1 102 ? 16.666 -11.397 -25.509 1.00 91.06 102 ASP A CA 1
ATOM 831 C C . ASP A 1 102 ? 15.186 -10.997 -25.310 1.00 91.06 102 ASP A C 1
ATOM 833 O O . ASP A 1 102 ? 14.308 -11.292 -26.122 1.00 91.06 102 ASP A O 1
ATOM 837 N N . ILE A 1 103 ? 14.892 -10.289 -24.216 1.00 88.19 103 ILE A N 1
ATOM 838 C CA . ILE A 1 103 ? 13.530 -9.874 -23.856 1.00 88.19 103 ILE A CA 1
ATOM 839 C C . ILE A 1 103 ? 13.277 -8.450 -24.343 1.00 88.19 103 ILE A C 1
ATOM 841 O O . ILE A 1 103 ? 13.621 -7.465 -23.679 1.00 88.19 103 ILE A O 1
ATOM 845 N N . ALA A 1 104 ? 12.614 -8.336 -25.492 1.00 84.25 104 ALA A N 1
ATOM 846 C CA . ALA A 1 104 ? 12.228 -7.041 -26.031 1.00 84.25 104 ALA A CA 1
ATOM 847 C C . ALA A 1 104 ? 11.282 -6.283 -25.073 1.00 84.25 104 ALA A C 1
ATOM 849 O O . ALA A 1 104 ? 10.394 -6.887 -24.461 1.00 84.25 104 ALA A O 1
ATOM 850 N N . PRO A 1 105 ? 11.421 -4.950 -24.942 1.00 79.75 105 PRO A N 1
ATOM 851 C CA . PRO A 1 105 ? 10.391 -4.138 -24.311 1.00 79.75 105 PRO A CA 1
ATOM 852 C C . PRO A 1 105 ? 9.084 -4.297 -25.085 1.00 79.75 105 PRO A C 1
ATOM 854 O O . PRO A 1 105 ? 9.064 -4.265 -26.319 1.00 79.75 105 PRO A O 1
ATOM 857 N N . VAL A 1 106 ? 7.989 -4.508 -24.359 1.00 69.62 106 VAL A N 1
ATOM 858 C CA . VAL A 1 106 ? 6.679 -4.634 -24.988 1.00 69.62 106 VAL A CA 1
ATOM 859 C C . VAL A 1 106 ? 6.302 -3.282 -25.575 1.00 69.62 106 VAL A C 1
ATOM 861 O O . VAL A 1 106 ? 6.276 -2.276 -24.879 1.00 69.62 106 VAL A O 1
ATOM 864 N N . LYS A 1 107 ? 6.066 -3.268 -26.889 1.00 62.03 107 LYS A N 1
ATOM 865 C CA . LYS A 1 107 ? 5.551 -2.100 -27.600 1.00 62.03 107 LYS A CA 1
ATOM 866 C C . LYS A 1 1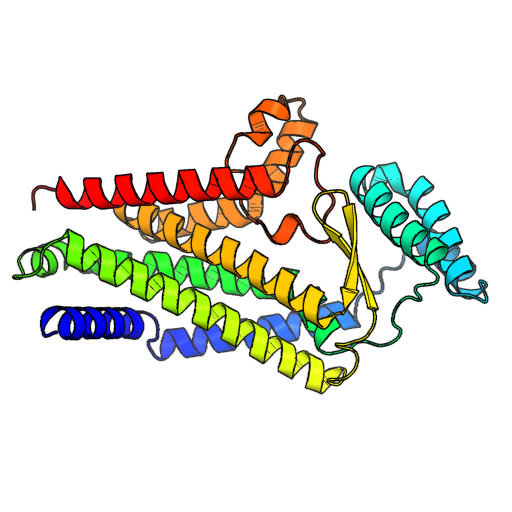07 ? 4.030 -2.073 -27.479 1.00 62.03 107 LYS A C 1
ATOM 868 O O . LYS A 1 107 ? 3.381 -3.082 -27.770 1.00 62.03 107 LYS A O 1
ATOM 873 N N . GLY A 1 108 ? 3.503 -0.906 -27.123 1.00 60.72 108 GLY A N 1
ATOM 874 C CA . GLY A 1 108 ? 2.074 -0.640 -27.006 1.00 60.72 108 GLY A CA 1
ATOM 875 C C . GLY A 1 108 ? 1.570 -0.792 -25.577 1.00 60.72 108 GLY A C 1
ATOM 876 O O .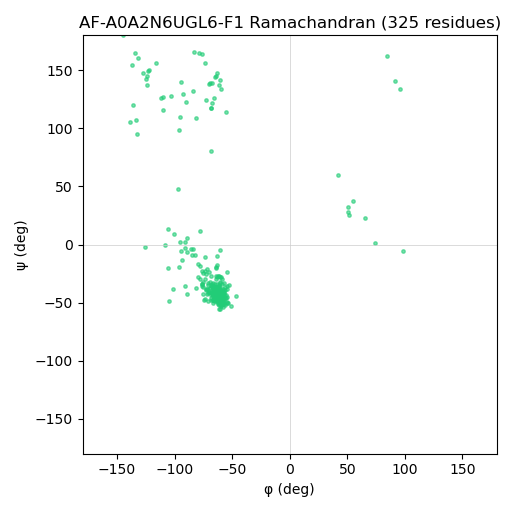 GLY A 1 108 ? 1.862 -1.784 -24.913 1.00 60.72 108 GLY A O 1
ATOM 877 N N . HIS A 1 109 ? 0.790 0.195 -25.151 1.00 75.00 109 HIS A N 1
ATOM 878 C CA . HIS A 1 109 ? 0.098 0.186 -23.874 1.00 75.00 109 HIS A CA 1
ATOM 879 C C . HIS A 1 109 ? -0.935 -0.947 -23.842 1.00 75.00 109 HIS A C 1
ATOM 881 O O . HIS A 1 109 ? -1.551 -1.265 -24.857 1.00 75.00 109 HIS A O 1
ATOM 887 N N . SER A 1 110 ? -1.130 -1.557 -22.677 1.00 85.75 110 SER A N 1
ATOM 888 C CA . SER A 1 110 ? -2.176 -2.558 -22.428 1.00 85.75 110 SER A CA 1
ATOM 889 C C . SER A 1 110 ? -2.893 -2.265 -21.118 1.00 85.75 110 SER A C 1
ATOM 891 O O . SER A 1 110 ? -2.362 -1.549 -20.269 1.00 85.75 110 SER A O 1
ATOM 893 N N . SER A 1 111 ? -4.059 -2.874 -20.893 1.00 88.62 111 SER A N 1
ATOM 894 C CA . SER A 1 111 ? -4.759 -2.792 -19.604 1.00 88.62 111 SER A CA 1
ATOM 895 C C . SER A 1 111 ? -3.890 -3.211 -18.412 1.00 88.62 111 SER A C 1
ATOM 897 O O . SER A 1 111 ? -3.982 -2.611 -17.342 1.00 88.62 111 SER A O 1
ATOM 899 N N . TYR A 1 112 ? -3.015 -4.204 -18.593 1.00 87.81 112 TYR A N 1
ATOM 900 C CA . TYR A 1 112 ? -2.093 -4.679 -17.560 1.00 87.81 112 TYR A CA 1
ATOM 901 C C . TYR A 1 112 ? -0.963 -3.685 -17.293 1.00 87.81 112 TYR A C 1
ATOM 903 O O . TYR A 1 112 ? -0.614 -3.428 -16.144 1.00 87.81 112 TYR A O 1
ATOM 911 N N . GLU A 1 113 ? -0.388 -3.109 -18.345 1.00 84.06 113 GLU A N 1
ATOM 912 C CA . GLU A 1 113 ? 0.632 -2.072 -18.206 1.00 84.06 113 GLU A CA 1
ATOM 913 C C . GLU A 1 113 ? 0.055 -0.813 -17.559 1.00 84.06 113 GLU A C 1
ATOM 915 O O . GLU A 1 113 ? 0.635 -0.301 -16.606 1.00 84.06 113 GLU A O 1
ATOM 920 N N . TYR A 1 114 ? -1.134 -0.389 -17.992 1.00 87.44 114 TYR A N 1
ATOM 921 C CA . TYR A 1 114 ? -1.858 0.724 -17.395 1.00 87.44 114 TYR A CA 1
ATOM 922 C C . TYR A 1 114 ? -2.137 0.468 -15.913 1.00 87.44 114 TYR A C 1
ATOM 924 O O . TYR A 1 114 ? -1.838 1.318 -15.081 1.00 87.44 114 TYR A O 1
ATOM 932 N N . LEU A 1 115 ? -2.624 -0.721 -15.547 1.00 89.12 115 LEU A N 1
ATOM 933 C CA . LEU A 1 115 ? -2.834 -1.105 -14.149 1.00 89.12 115 LEU A CA 1
ATOM 934 C C . LEU A 1 115 ? -1.544 -1.005 -13.313 1.00 89.12 115 LEU A C 1
ATOM 936 O O . LEU A 1 115 ? -1.591 -0.537 -12.179 1.00 89.12 115 LEU A O 1
ATOM 940 N N . ASN A 1 116 ? -0.393 -1.398 -13.867 1.00 86.81 116 ASN A N 1
ATOM 941 C CA . ASN A 1 116 ? 0.898 -1.326 -13.171 1.00 86.81 116 ASN A CA 1
ATOM 942 C C . ASN A 1 116 ? 1.479 0.089 -13.099 1.00 86.81 116 ASN A C 1
ATOM 944 O O . ASN A 1 116 ? 2.128 0.432 -12.117 1.00 86.81 116 ASN A O 1
ATOM 948 N N . TYR A 1 117 ? 1.263 0.911 -14.121 1.00 82.44 117 TYR A N 1
ATOM 949 C CA . TYR A 1 117 ? 1.701 2.304 -14.115 1.00 82.44 117 TYR A CA 1
ATOM 950 C C . TYR A 1 117 ? 0.849 3.130 -13.142 1.00 82.44 117 TYR A C 1
ATOM 952 O O . TYR A 1 117 ? 1.347 3.842 -12.270 1.00 82.44 117 TYR A O 1
ATOM 960 N N . THR A 1 118 ? -0.469 2.986 -13.251 1.00 82.19 118 THR A N 1
ATOM 961 C CA . THR A 1 118 ? -1.440 3.761 -12.475 1.00 82.19 118 THR A CA 1
ATOM 962 C C . THR A 1 118 ? -1.523 3.349 -11.017 1.00 82.19 118 THR A C 1
ATOM 964 O O . THR A 1 118 ? -1.914 4.176 -10.191 1.00 82.19 118 THR A O 1
ATOM 967 N N . SER A 1 119 ? -1.123 2.120 -10.667 1.00 78.56 119 SER A N 1
ATOM 968 C CA . SER A 1 119 ? -1.121 1.645 -9.283 1.00 78.56 119 SER A CA 1
ATOM 969 C C . SER A 1 119 ? -0.380 2.598 -8.354 1.00 78.56 119 SER A C 1
ATOM 971 O O . SER A 1 119 ? -0.809 2.795 -7.226 1.00 78.56 119 SER A O 1
ATOM 973 N N . ASN A 1 120 ? 0.687 3.245 -8.826 1.00 74.06 120 ASN A N 1
ATOM 974 C CA . ASN A 1 120 ? 1.473 4.157 -7.999 1.00 74.06 120 ASN A CA 1
ATOM 975 C C . ASN A 1 120 ? 0.714 5.434 -7.621 1.00 74.06 120 ASN A C 1
ATOM 977 O O . ASN A 1 120 ? 0.967 5.996 -6.562 1.00 74.06 120 ASN A O 1
ATOM 981 N N . TYR A 1 121 ? -0.253 5.860 -8.434 1.00 81.38 121 TYR A N 1
ATOM 982 C CA . TYR A 1 121 ? -0.999 7.103 -8.232 1.00 81.38 121 TYR A CA 1
ATOM 983 C C . TYR A 1 121 ? -2.411 6.846 -7.700 1.00 81.38 121 TYR A C 1
ATOM 985 O O . TYR A 1 121 ? -2.831 7.441 -6.707 1.00 81.38 121 TYR A O 1
ATOM 993 N N . ILE A 1 122 ? -3.143 5.920 -8.323 1.00 86.06 122 ILE A N 1
ATOM 994 C CA . ILE A 1 122 ? -4.516 5.582 -7.934 1.00 86.06 122 ILE A CA 1
ATOM 995 C C . ILE A 1 122 ? -4.525 4.960 -6.538 1.00 86.06 122 ILE A C 1
ATOM 997 O O . ILE A 1 122 ? -5.370 5.320 -5.713 1.00 86.06 122 ILE A O 1
ATOM 1001 N N . ASN A 1 123 ? -3.570 4.075 -6.225 1.00 86.56 123 ASN A N 1
ATOM 1002 C CA . ASN A 1 123 ? -3.583 3.405 -4.926 1.00 86.56 123 ASN A CA 1
ATOM 1003 C C . ASN A 1 123 ? -3.256 4.353 -3.771 1.00 86.56 123 ASN A C 1
ATOM 1005 O O . ASN A 1 123 ? -3.740 4.112 -2.671 1.00 86.56 123 ASN A O 1
ATOM 1009 N N . ILE A 1 124 ? -2.552 5.469 -4.004 1.00 90.50 124 ILE A N 1
ATOM 1010 C CA . ILE A 1 124 ? -2.381 6.525 -2.991 1.00 90.50 124 ILE A CA 1
ATOM 1011 C C . ILE A 1 124 ? -3.746 7.096 -2.590 1.00 90.50 124 ILE A C 1
ATOM 1013 O O . ILE A 1 124 ? -4.078 7.137 -1.404 1.00 90.50 124 ILE A O 1
ATOM 1017 N N . ALA A 1 125 ? -4.566 7.498 -3.564 1.00 92.25 125 ALA A N 1
ATOM 1018 C CA . ALA A 1 125 ? -5.884 8.071 -3.295 1.00 92.25 125 ALA A CA 1
ATOM 1019 C C . ALA A 1 125 ? -6.824 7.050 -2.628 1.00 92.25 125 ALA A C 1
ATOM 1021 O O . ALA A 1 125 ? -7.510 7.365 -1.650 1.00 92.25 125 ALA A O 1
ATOM 1022 N N . VAL A 1 126 ? -6.805 5.804 -3.109 1.00 94.38 126 VAL A N 1
ATOM 1023 C CA . VAL A 1 126 ? -7.581 4.698 -2.529 1.00 94.38 126 VAL A CA 1
ATOM 1024 C C . VAL A 1 126 ? -7.136 4.394 -1.094 1.00 94.38 126 VAL A C 1
ATOM 1026 O O . VAL A 1 126 ? -7.984 4.202 -0.224 1.00 94.38 126 VAL A O 1
ATOM 1029 N N . LEU A 1 127 ? -5.834 4.412 -0.799 1.00 94.88 127 LEU A N 1
ATOM 1030 C CA . LEU A 1 127 ? -5.320 4.208 0.556 1.00 94.88 127 LEU A CA 1
ATOM 1031 C C . LEU A 1 127 ? -5.720 5.320 1.515 1.00 94.88 127 LEU A C 1
ATOM 1033 O O . LEU A 1 127 ? -6.123 5.030 2.639 1.00 94.88 127 LEU A O 1
ATOM 1037 N N . ILE A 1 128 ? -5.661 6.581 1.087 1.00 95.06 128 ILE A N 1
ATOM 1038 C CA . ILE A 1 128 ? -6.131 7.708 1.904 1.00 95.06 128 ILE A CA 1
ATOM 1039 C C . ILE A 1 128 ? -7.615 7.522 2.247 1.00 95.06 128 ILE A C 1
ATOM 1041 O O . ILE A 1 128 ? -8.029 7.741 3.390 1.00 95.06 128 ILE A O 1
ATOM 1045 N N . PHE A 1 129 ? -8.416 7.048 1.291 1.00 95.31 129 PHE A N 1
ATOM 1046 C CA . PHE A 1 129 ? -9.817 6.722 1.538 1.00 95.31 129 PHE A CA 1
ATOM 1047 C C . PHE A 1 129 ? -9.993 5.537 2.506 1.00 95.31 129 PHE A C 1
ATOM 1049 O O . PHE A 1 129 ? -10.849 5.586 3.393 1.00 95.31 129 PHE A O 1
ATOM 1056 N N . ILE A 1 130 ? -9.161 4.499 2.404 1.00 96.50 130 ILE A N 1
ATOM 1057 C CA . ILE A 1 130 ? -9.142 3.376 3.354 1.00 96.50 130 ILE A CA 1
ATOM 1058 C C . ILE A 1 130 ? -8.787 3.857 4.766 1.00 96.50 130 ILE A C 1
ATOM 1060 O O . ILE A 1 130 ? -9.475 3.494 5.721 1.00 96.50 130 ILE A O 1
ATOM 1064 N N . ILE A 1 131 ? -7.777 4.717 4.917 1.00 96.69 131 ILE A N 1
ATOM 1065 C CA . ILE A 1 131 ? -7.407 5.345 6.196 1.00 96.69 131 ILE A CA 1
ATOM 1066 C C . ILE A 1 131 ? -8.602 6.133 6.755 1.00 96.69 131 ILE A C 1
ATOM 1068 O O . ILE A 1 131 ? -8.965 5.988 7.926 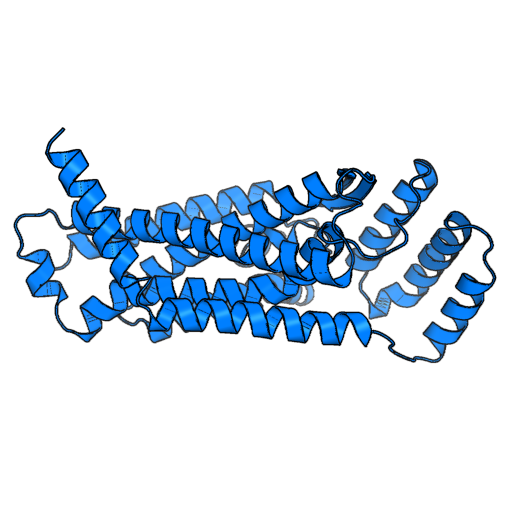1.00 96.69 131 ILE A O 1
ATOM 1072 N N . TYR A 1 132 ? -9.281 6.917 5.912 1.00 95.19 132 TYR A N 1
ATOM 1073 C CA . TYR A 1 132 ? -10.494 7.631 6.304 1.00 95.19 132 TYR A CA 1
ATOM 1074 C C . TYR A 1 132 ? -11.571 6.682 6.851 1.00 95.19 132 TYR A C 1
ATOM 1076 O O . TYR A 1 132 ? -12.054 6.890 7.968 1.00 95.19 132 TYR A O 1
ATOM 1084 N N . LEU A 1 133 ? -11.912 5.617 6.120 1.00 94.56 133 LEU A N 1
ATOM 1085 C CA . LEU A 1 133 ? -12.906 4.633 6.556 1.00 94.56 133 LEU A CA 1
ATOM 1086 C C . LEU A 1 133 ? -12.501 3.908 7.846 1.00 94.56 133 LEU A C 1
ATOM 1088 O O . LEU A 1 133 ? -13.339 3.738 8.733 1.00 94.56 133 LEU A O 1
ATOM 1092 N N . SER A 1 134 ? -11.223 3.551 7.974 1.00 94.75 134 SER A N 1
ATOM 1093 C CA . SER A 1 134 ? -10.667 2.878 9.155 1.00 94.75 134 SER A CA 1
ATOM 1094 C C . SER A 1 134 ? -10.864 3.718 10.415 1.00 94.75 134 SER A C 1
ATOM 1096 O O . SER A 1 134 ? -11.353 3.222 11.427 1.00 94.75 134 SER A O 1
ATOM 1098 N N . SER A 1 135 ? -10.570 5.020 10.335 1.00 94.06 135 SER A N 1
ATOM 1099 C CA . SER A 1 135 ? -10.797 5.941 11.455 1.00 94.06 135 SER A CA 1
ATOM 1100 C C . SER A 1 135 ? -12.283 6.162 11.759 1.00 94.06 135 SER A C 1
ATOM 1102 O O . SER A 1 135 ? -12.673 6.317 12.913 1.00 94.06 135 SER A O 1
ATOM 1104 N N . LYS A 1 136 ? -13.143 6.156 10.733 1.00 89.56 136 LYS A N 1
ATOM 1105 C CA . LYS A 1 136 ? -14.581 6.425 10.863 1.00 89.56 136 LYS A CA 1
ATOM 1106 C C . LYS A 1 136 ? -15.318 5.305 11.596 1.00 89.56 136 LYS A C 1
ATOM 1108 O O . LYS A 1 136 ? -16.284 5.587 12.301 1.00 89.56 136 LYS A O 1
ATOM 1113 N N . LEU A 1 137 ? -14.869 4.056 11.441 1.00 87.62 137 LEU A N 1
ATOM 1114 C CA . LEU A 1 137 ? -15.505 2.878 12.040 1.00 87.62 137 LEU A CA 1
ATOM 1115 C C . LEU A 1 137 ? -15.580 2.945 13.573 1.00 87.62 137 LEU A C 1
ATOM 1117 O O . LEU A 1 137 ? -16.549 2.462 14.160 1.00 87.62 137 LEU A O 1
ATOM 1121 N N . TYR A 1 138 ? -14.567 3.547 14.198 1.00 80.50 138 TYR A N 1
ATOM 1122 C CA . TYR A 1 138 ? -14.533 3.797 15.640 1.00 80.50 138 TYR A CA 1
ATOM 1123 C C . TYR A 1 138 ? -14.871 5.253 15.986 1.00 80.50 138 TYR A C 1
ATOM 1125 O O . TYR A 1 138 ? -15.623 5.520 16.918 1.00 80.50 138 TYR A O 1
ATOM 1133 N N . GLY A 1 139 ? -14.398 6.208 15.176 1.00 78.50 139 GLY A N 1
ATOM 1134 C CA . GLY A 1 139 ? -14.611 7.640 15.387 1.00 78.50 139 GLY A CA 1
ATOM 1135 C C . GLY A 1 139 ? -16.078 8.040 15.532 1.00 78.50 139 GLY A C 1
ATOM 1136 O O . GLY A 1 139 ? -16.400 8.845 16.397 1.00 78.50 139 GLY A O 1
ATOM 1137 N N . LEU A 1 140 ? -16.985 7.430 14.760 1.00 75.62 140 LEU A N 1
ATOM 1138 C CA . LEU A 1 140 ? -18.420 7.719 14.866 1.00 75.62 140 LEU A CA 1
ATOM 1139 C C . LEU A 1 140 ? -19.021 7.325 16.221 1.00 75.62 140 LEU A C 1
ATOM 1141 O O . LEU A 1 140 ? -20.029 7.898 16.621 1.00 75.62 140 LEU A O 1
ATOM 1145 N N . GLU A 1 141 ? -18.456 6.342 16.915 1.00 80.19 141 GLU A N 1
ATOM 1146 C CA . GLU A 1 141 ? -18.974 5.897 18.212 1.00 80.19 141 GLU A CA 1
ATOM 1147 C C . GLU A 1 141 ? -18.491 6.823 19.333 1.00 80.19 141 GLU A C 1
ATOM 1149 O O . GLU A 1 141 ? -19.299 7.201 20.185 1.00 80.19 141 GLU A O 1
ATOM 1154 N N . ILE A 1 142 ? -17.240 7.293 19.241 1.00 76.12 142 ILE A N 1
ATOM 1155 C CA . ILE A 1 142 ? -16.687 8.359 20.091 1.00 76.12 142 ILE A CA 1
ATOM 1156 C C . ILE A 1 142 ? -17.481 9.659 19.914 1.00 76.12 142 ILE A C 1
ATOM 1158 O O . ILE A 1 142 ? -17.984 10.228 20.882 1.00 76.12 142 ILE A O 1
ATOM 1162 N N . GLU A 1 143 ? -17.602 10.137 18.671 1.00 75.06 143 GLU A N 1
ATOM 1163 C CA . GLU A 1 143 ? -18.190 11.443 18.341 1.00 75.06 143 GLU A CA 1
ATOM 1164 C C . GLU A 1 143 ? -19.656 11.536 18.789 1.00 75.06 143 GLU A C 1
ATOM 1166 O O . GLU A 1 143 ? -20.096 12.580 19.266 1.00 75.06 143 GLU A O 1
ATOM 1171 N N . ASN A 1 144 ? -20.399 10.428 18.699 1.00 72.69 144 ASN A N 1
ATOM 1172 C CA . ASN A 1 144 ? -21.801 10.369 19.109 1.00 72.69 144 ASN A CA 1
ATOM 1173 C C . ASN A 1 144 ? -22.005 9.990 20.586 1.00 72.69 144 ASN A C 1
ATOM 1175 O O . ASN A 1 144 ? -23.149 9.792 20.992 1.00 72.69 144 ASN A O 1
ATOM 1179 N N . LYS A 1 145 ? -20.933 9.856 21.386 1.00 71.81 145 LYS A N 1
ATOM 1180 C CA . LYS A 1 145 ? -20.983 9.371 22.782 1.00 71.81 145 LYS A CA 1
ATOM 1181 C C . LYS A 1 145 ? -21.762 8.054 22.929 1.00 71.81 145 LYS A C 1
ATOM 1183 O O . LYS A 1 145 ? -22.432 7.815 23.928 1.00 71.81 145 LYS A O 1
ATOM 1188 N N . MET A 1 146 ? -21.707 7.208 21.899 1.00 70.38 146 MET A N 1
ATOM 1189 C CA . MET A 1 146 ? -22.409 5.923 21.866 1.00 70.38 146 MET A CA 1
ATOM 1190 C C . MET A 1 146 ? -21.568 4.790 22.452 1.00 70.38 146 MET A C 1
ATOM 1192 O O . MET A 1 146 ? -22.088 3.686 22.602 1.00 70.38 146 MET A O 1
ATOM 1196 N N . GLU A 1 147 ? -20.300 5.047 22.790 1.00 66.38 147 GLU A N 1
ATOM 1197 C CA . GLU A 1 147 ? -19.406 4.062 23.408 1.00 66.38 147 GLU A CA 1
ATOM 1198 C C . GLU A 1 147 ? -20.067 3.415 24.637 1.00 66.38 147 GLU A C 1
ATOM 1200 O O . GLU A 1 147 ? -20.249 2.197 24.670 1.00 66.38 147 GLU A O 1
ATOM 1205 N N . ASP A 1 148 ? -20.549 4.223 25.582 1.00 65.81 148 ASP A N 1
ATOM 1206 C CA . ASP A 1 148 ? -21.129 3.746 26.845 1.00 65.81 148 ASP A CA 1
ATOM 1207 C C . ASP A 1 148 ? -22.403 2.908 26.627 1.00 65.81 148 ASP A C 1
ATOM 1209 O O . ASP A 1 148 ? -22.660 1.911 27.310 1.00 65.81 148 ASP A O 1
ATOM 1213 N N . TYR A 1 149 ? -23.189 3.256 25.605 1.00 64.25 149 TYR A N 1
ATOM 1214 C CA . TYR A 1 149 ? -24.407 2.527 25.249 1.00 64.25 149 TYR A CA 1
ATOM 1215 C C . TYR A 1 149 ? -24.122 1.209 24.517 1.00 64.25 149 TYR A C 1
ATOM 1217 O O . TYR A 1 149 ? -24.834 0.224 24.699 1.00 64.25 149 TYR A O 1
ATOM 1225 N N . ILE A 1 150 ? -23.091 1.164 23.673 1.00 65.62 150 ILE A N 1
ATOM 1226 C CA . ILE A 1 150 ? -22.716 -0.049 22.934 1.00 65.62 150 ILE A CA 1
ATOM 1227 C C . ILE A 1 150 ? -22.080 -1.067 23.885 1.00 65.62 150 ILE A C 1
ATOM 1229 O O . ILE A 1 150 ? -22.363 -2.263 23.784 1.00 65.62 150 ILE A O 1
ATOM 1233 N N . TYR A 1 151 ? -21.273 -0.604 24.841 1.00 65.50 151 TYR A N 1
ATOM 1234 C CA . TYR A 1 151 ? -20.552 -1.474 25.772 1.00 65.50 151 TYR A CA 1
ATOM 1235 C C . TYR A 1 151 ? -21.352 -1.909 27.005 1.00 65.50 151 TYR A C 1
ATOM 1237 O O . TYR A 1 151 ? -20.899 -2.805 27.715 1.00 65.50 151 TYR A O 1
ATOM 1245 N N . SER A 1 152 ? -22.540 -1.344 27.234 1.00 61.50 152 SER A N 1
ATOM 1246 C CA . SER A 1 152 ? -23.507 -1.821 28.239 1.00 61.50 152 SER A CA 1
ATOM 1247 C C . SER A 1 152 ? -24.432 -2.932 27.718 1.00 61.50 152 SER A C 1
ATOM 1249 O O . SER A 1 152 ? -25.230 -3.493 28.472 1.00 61.50 152 SER A O 1
ATOM 1251 N N . GLN A 1 153 ? -24.332 -3.296 26.433 1.00 63.53 153 GLN A N 1
ATOM 1252 C CA . GLN A 1 153 ? -25.110 -4.392 25.852 1.00 63.53 153 GLN A CA 1
ATOM 1253 C C . GLN A 1 153 ? -24.561 -5.771 26.247 1.00 63.53 153 GLN A C 1
ATOM 1255 O O . GLN A 1 153 ? -23.416 -5.929 26.650 1.00 63.53 153 GLN A O 1
ATOM 1260 N N . LYS A 1 154 ? -25.378 -6.816 26.054 1.00 60.59 154 LYS A N 1
ATOM 1261 C CA . LYS A 1 154 ? -25.071 -8.218 26.415 1.00 60.59 154 LYS A CA 1
ATOM 1262 C C . LYS A 1 154 ? -23.837 -8.834 25.723 1.00 60.59 154 LYS A C 1
ATOM 1264 O O . LYS A 1 154 ? -23.511 -9.984 26.007 1.00 60.59 154 LYS A O 1
ATOM 1269 N N . PHE A 1 155 ? -23.189 -8.138 24.789 1.00 67.50 155 PHE A N 1
ATOM 1270 C CA . PHE A 1 155 ? -22.029 -8.651 24.057 1.00 67.50 155 PHE A CA 1
ATOM 1271 C C . PHE A 1 155 ? -20.726 -8.219 24.731 1.00 67.50 155 PHE A C 1
ATOM 1273 O O . PHE A 1 155 ? -20.592 -7.077 25.159 1.00 67.50 155 PHE A O 1
ATOM 1280 N N . SER A 1 156 ? -19.736 -9.114 24.792 1.00 75.12 156 SER A N 1
ATOM 1281 C CA . SER A 1 156 ? -18.433 -8.758 25.357 1.00 75.12 156 SER A CA 1
ATOM 1282 C C . SER A 1 156 ? -17.734 -7.697 24.497 1.00 75.12 156 SER A C 1
ATOM 1284 O O . SER A 1 156 ? -17.817 -7.712 23.266 1.00 75.12 156 SER A O 1
ATOM 1286 N N . ARG A 1 157 ? -17.002 -6.778 25.140 1.00 77.62 157 ARG A N 1
ATOM 1287 C CA . ARG A 1 157 ? -16.251 -5.706 24.455 1.00 77.62 157 ARG A CA 1
ATOM 1288 C C . ARG A 1 157 ? -15.274 -6.268 23.417 1.00 77.62 157 ARG A C 1
ATOM 1290 O O . ARG A 1 157 ? -15.193 -5.771 22.297 1.00 77.62 157 ARG A O 1
ATOM 1297 N N . PHE A 1 158 ? -14.632 -7.386 23.755 1.00 79.62 158 PHE A N 1
ATOM 1298 C CA . PHE A 1 158 ? -13.776 -8.148 22.848 1.00 79.62 158 PHE A CA 1
ATOM 1299 C C . PHE A 1 158 ? -14.513 -8.624 21.587 1.00 79.62 158 PHE A C 1
ATOM 1301 O O . PHE A 1 158 ? -13.965 -8.579 20.488 1.00 79.62 158 PHE A O 1
ATOM 1308 N N . TYR A 1 159 ? -15.766 -9.062 21.718 1.00 82.50 159 TYR A N 1
ATOM 1309 C CA . TYR A 1 159 ? -16.565 -9.519 20.585 1.00 82.50 159 TYR A CA 1
ATOM 1310 C C . TYR A 1 159 ? -16.924 -8.363 19.642 1.00 82.50 159 TYR A C 1
ATOM 1312 O O . TYR A 1 159 ? -16.750 -8.490 18.432 1.00 82.50 159 TYR A O 1
ATOM 1320 N N . SER A 1 160 ? -17.329 -7.212 20.192 1.00 81.50 160 SER A N 1
ATOM 1321 C CA . SER A 1 160 ? -17.575 -5.990 19.410 1.00 81.50 160 SER A CA 1
ATOM 1322 C C . SER A 1 160 ? -16.322 -5.550 18.638 1.00 81.50 160 SER A C 1
ATOM 1324 O O . SER A 1 160 ? -16.362 -5.378 17.417 1.00 81.50 160 SER A O 1
ATOM 1326 N N . PHE A 1 161 ? -15.173 -5.490 19.315 1.00 86.12 161 PHE A N 1
ATOM 1327 C CA . PHE A 1 161 ? -13.895 -5.111 18.712 1.00 86.12 161 PHE A CA 1
ATOM 1328 C C . PHE A 1 161 ? -13.504 -6.004 17.523 1.00 86.12 161 PHE A C 1
ATOM 1330 O O . PHE A 1 161 ? -13.190 -5.510 16.439 1.00 86.12 161 PHE A O 1
ATOM 1337 N N . ASN A 1 162 ? -13.593 -7.327 17.683 1.00 89.12 162 ASN A N 1
ATOM 1338 C CA . ASN A 1 162 ? -13.241 -8.268 16.618 1.00 89.12 162 ASN A CA 1
ATOM 1339 C C . ASN A 1 162 ? -14.166 -8.171 15.399 1.00 89.12 162 ASN A C 1
ATOM 1341 O O . ASN A 1 162 ? -13.695 -8.287 14.266 1.00 89.12 162 ASN A O 1
ATOM 1345 N N . THR A 1 163 ? -15.466 -7.921 15.600 1.00 90.88 163 THR A N 1
ATOM 1346 C CA . THR A 1 163 ? -16.387 -7.731 14.465 1.00 90.88 163 THR A CA 1
ATOM 1347 C C . THR A 1 163 ? -16.003 -6.522 13.613 1.00 90.88 163 THR A C 1
ATOM 1349 O O . THR A 1 163 ? -16.063 -6.607 12.387 1.00 90.88 163 THR A O 1
ATOM 1352 N N . LYS A 1 164 ? -15.528 -5.435 14.239 1.00 91.06 164 LYS A N 1
ATOM 1353 C CA . LYS A 1 164 ? -15.046 -4.233 13.545 1.00 91.06 164 LYS A CA 1
ATOM 1354 C C . LYS A 1 164 ? -13.775 -4.499 12.753 1.00 91.06 164 LYS A C 1
ATOM 1356 O O . LYS A 1 164 ? -13.721 -4.141 11.582 1.00 91.06 164 LYS A O 1
ATOM 1361 N N . ILE A 1 165 ? -12.785 -5.161 13.357 1.00 92.31 165 ILE A N 1
ATOM 1362 C CA . ILE A 1 165 ? -11.539 -5.521 12.664 1.00 92.31 165 ILE A CA 1
ATOM 1363 C C . ILE A 1 165 ? -11.836 -6.387 11.436 1.00 92.31 165 ILE A C 1
ATOM 1365 O O . ILE A 1 165 ? -11.353 -6.095 10.348 1.00 92.31 165 ILE A O 1
ATOM 1369 N N . ILE A 1 166 ? -12.679 -7.413 11.560 1.00 94.56 166 ILE A N 1
ATOM 1370 C CA . ILE A 1 166 ? -13.003 -8.283 10.420 1.00 94.56 166 ILE A CA 1
ATOM 1371 C C . ILE A 1 166 ? -13.799 -7.534 9.349 1.00 94.56 166 ILE A C 1
ATOM 1373 O O . ILE A 1 166 ? -13.494 -7.664 8.164 1.00 94.56 166 ILE A O 1
ATOM 1377 N N . ALA A 1 167 ? -14.783 -6.722 9.744 1.00 94.62 167 ALA A N 1
ATOM 1378 C CA . ALA A 1 167 ? -15.522 -5.875 8.812 1.00 94.62 167 ALA A CA 1
ATOM 1379 C C . ALA A 1 167 ? -14.593 -4.919 8.053 1.00 94.62 167 ALA A C 1
ATOM 1381 O O . ALA A 1 167 ? -14.743 -4.743 6.842 1.00 94.62 167 ALA A O 1
ATOM 1382 N N . LEU A 1 168 ? -13.607 -4.345 8.747 1.00 95.12 168 LEU A N 1
ATOM 1383 C CA . LEU A 1 168 ? -12.587 -3.490 8.160 1.00 95.12 168 LEU A CA 1
ATOM 1384 C C . LEU A 1 168 ? -11.740 -4.254 7.138 1.00 95.12 168 LEU A C 1
ATOM 1386 O O . LEU A 1 168 ? -11.636 -3.810 5.999 1.00 95.12 168 LEU A O 1
ATOM 1390 N N . LEU A 1 169 ? -11.201 -5.420 7.503 1.00 95.56 169 LEU A N 1
ATOM 1391 C CA . LEU A 1 169 ? -10.364 -6.235 6.615 1.00 95.56 169 LEU A CA 1
ATOM 1392 C C . LEU A 1 169 ? -11.109 -6.663 5.344 1.00 95.56 169 LEU A C 1
ATOM 1394 O O . LEU A 1 169 ? -10.578 -6.517 4.244 1.00 95.56 169 LEU A O 1
ATOM 1398 N N . ILE A 1 170 ? -12.358 -7.124 5.474 1.00 96.31 170 ILE A N 1
ATOM 1399 C CA . ILE A 1 170 ? -13.206 -7.469 4.321 1.00 96.31 170 ILE A CA 1
ATOM 1400 C C . ILE A 1 170 ? -13.422 -6.238 3.431 1.00 96.31 170 ILE A C 1
ATOM 1402 O O . ILE A 1 170 ? -13.327 -6.332 2.208 1.00 96.31 170 ILE A O 1
ATOM 1406 N N . SER A 1 171 ? -13.674 -5.076 4.039 1.00 95.06 171 SER A N 1
ATOM 1407 C CA . SER A 1 171 ? -13.886 -3.825 3.305 1.00 95.06 171 SER A CA 1
ATOM 1408 C C . SER A 1 171 ? -12.631 -3.381 2.552 1.00 95.06 171 SER A C 1
ATOM 1410 O O . SER A 1 171 ? -12.738 -2.965 1.404 1.00 95.06 171 SER A O 1
ATOM 1412 N N . VAL A 1 172 ? -11.446 -3.512 3.154 1.00 96.56 172 VAL A N 1
ATOM 1413 C CA . VAL A 1 172 ? -10.158 -3.203 2.511 1.00 96.56 172 VAL A CA 1
ATOM 1414 C C . VAL A 1 172 ? -9.930 -4.084 1.286 1.00 96.56 172 VAL A C 1
ATOM 1416 O O . VAL A 1 172 ? -9.649 -3.562 0.208 1.00 96.56 172 VAL A O 1
ATOM 1419 N N . VAL A 1 173 ? -10.112 -5.402 1.425 1.00 97.00 173 VAL A N 1
ATOM 1420 C CA . VAL A 1 173 ? -9.980 -6.351 0.307 1.00 97.00 173 VAL A CA 1
ATOM 1421 C C . VAL A 1 173 ? -10.952 -5.993 -0.818 1.00 97.00 173 VAL A C 1
ATOM 1423 O O . VAL A 1 173 ? -10.549 -5.924 -1.978 1.00 97.00 173 VAL A O 1
ATOM 1426 N N . ALA A 1 174 ? -12.214 -5.708 -0.485 1.00 95.62 174 ALA A N 1
ATOM 1427 C CA . ALA A 1 174 ? -13.226 -5.332 -1.467 1.00 95.62 174 ALA A CA 1
ATOM 1428 C C . ALA A 1 174 ? -12.879 -4.024 -2.196 1.00 95.62 174 ALA A C 1
ATOM 1430 O O . ALA A 1 174 ? -13.005 -3.958 -3.416 1.00 95.62 174 ALA A O 1
ATOM 1431 N N . ILE A 1 175 ? -12.411 -2.998 -1.476 1.00 95.50 175 ILE A N 1
ATOM 1432 C CA . ILE A 1 175 ? -12.037 -1.705 -2.065 1.00 95.50 175 ILE A CA 1
ATOM 1433 C C . ILE A 1 175 ? -10.870 -1.870 -3.039 1.00 95.50 175 ILE A C 1
ATOM 1435 O O . ILE A 1 175 ? -10.966 -1.377 -4.159 1.00 95.50 175 ILE A O 1
ATOM 1439 N N . ILE A 1 176 ? -9.810 -2.586 -2.645 1.00 95.50 176 ILE A N 1
ATOM 1440 C CA . ILE A 1 176 ? -8.644 -2.829 -3.510 1.00 95.50 176 ILE A CA 1
ATOM 1441 C C . ILE A 1 176 ? -9.033 -3.667 -4.732 1.00 95.50 176 ILE A C 1
ATOM 1443 O O . ILE A 1 176 ? -8.593 -3.379 -5.844 1.00 95.50 176 ILE A O 1
ATOM 1447 N N . ALA A 1 177 ? -9.887 -4.679 -4.564 1.00 94.81 177 ALA A N 1
ATOM 1448 C CA . ALA A 1 177 ? -10.352 -5.493 -5.683 1.00 94.81 177 ALA A CA 1
ATOM 1449 C C . ALA A 1 177 ? -11.176 -4.665 -6.683 1.00 94.81 177 ALA A C 1
ATOM 1451 O O . ALA A 1 177 ? -10.930 -4.726 -7.887 1.00 94.81 177 ALA A O 1
ATOM 1452 N N . VAL A 1 178 ? -12.118 -3.851 -6.194 1.00 94.25 178 VAL A N 1
ATOM 1453 C CA . VAL A 1 178 ? -12.961 -2.988 -7.036 1.00 94.25 178 VAL A CA 1
ATOM 1454 C C . VAL A 1 178 ? -12.141 -1.888 -7.709 1.00 94.25 178 VAL A C 1
ATOM 1456 O O . VAL A 1 178 ? -12.325 -1.653 -8.902 1.00 94.25 178 VAL A O 1
ATOM 1459 N N . SER A 1 179 ? -11.214 -1.236 -7.000 1.00 94.06 179 SER A N 1
ATOM 1460 C CA . SER A 1 179 ? -10.351 -0.210 -7.599 1.00 94.06 179 SER A CA 1
ATOM 1461 C C . SER A 1 179 ? -9.457 -0.793 -8.690 1.00 94.06 179 SER A C 1
ATOM 1463 O O . SER A 1 179 ? -9.352 -0.208 -9.770 1.00 94.06 179 SER A O 1
ATOM 1465 N N . SER A 1 180 ? -8.878 -1.972 -8.451 1.00 93.44 180 SER A N 1
ATOM 1466 C CA . SER A 1 180 ? -8.062 -2.685 -9.440 1.00 93.44 180 SER A CA 1
ATOM 1467 C C . SER A 1 180 ? -8.890 -3.090 -10.660 1.00 93.44 180 SER A C 1
ATOM 1469 O O . SER A 1 180 ? -8.439 -2.920 -11.789 1.00 93.44 180 SER A O 1
ATOM 1471 N N . LEU A 1 181 ? -10.125 -3.562 -10.451 1.00 94.12 181 LEU A N 1
ATOM 1472 C CA . LEU A 1 181 ? -11.031 -3.945 -11.534 1.00 94.12 181 LEU A CA 1
ATOM 1473 C C . LEU A 1 181 ? -11.431 -2.742 -12.398 1.00 94.12 181 LEU A C 1
ATOM 1475 O O . LEU A 1 181 ? -11.358 -2.824 -13.620 1.00 94.12 181 LEU A O 1
ATOM 1479 N N . ILE A 1 182 ? -11.814 -1.620 -11.783 1.00 93.94 182 ILE A N 1
ATOM 1480 C CA . ILE A 1 182 ? -12.177 -0.396 -12.515 1.00 93.94 182 ILE A CA 1
ATOM 1481 C C . ILE A 1 182 ? -10.978 0.124 -13.312 1.00 93.94 182 ILE A C 1
ATOM 1483 O O . ILE A 1 182 ? -11.128 0.472 -14.479 1.00 93.94 182 ILE A O 1
ATOM 1487 N N . THR A 1 183 ? -9.790 0.124 -12.710 1.00 92.69 183 THR A N 1
ATOM 1488 C CA . THR A 1 183 ? -8.551 0.566 -13.367 1.00 92.69 183 THR A CA 1
ATOM 1489 C C . THR A 1 183 ? -8.179 -0.346 -14.538 1.00 92.69 183 THR A C 1
ATOM 1491 O O . THR A 1 183 ? -7.821 0.134 -15.610 1.00 92.69 183 THR A O 1
ATOM 1494 N N . PHE A 1 184 ? -8.326 -1.664 -14.379 1.00 93.25 184 PHE A N 1
ATOM 1495 C CA . PHE A 1 184 ? -8.127 -2.627 -15.461 1.00 93.25 184 PHE A CA 1
ATOM 1496 C C . PHE A 1 184 ? -9.116 -2.414 -16.615 1.00 93.25 184 PHE A C 1
ATOM 1498 O O . PHE A 1 184 ? -8.713 -2.424 -17.777 1.00 93.25 184 PHE A O 1
ATOM 1505 N N . ILE A 1 185 ? -10.399 -2.186 -16.309 1.00 94.44 185 ILE A N 1
ATOM 1506 C CA . ILE A 1 185 ? -11.426 -1.884 -17.316 1.00 94.44 185 ILE A CA 1
ATOM 1507 C C . ILE A 1 185 ? -11.098 -0.572 -18.032 1.00 94.44 185 ILE A C 1
ATOM 1509 O O . ILE A 1 185 ? -11.132 -0.541 -19.257 1.00 94.44 185 ILE A O 1
ATOM 1513 N N . ALA A 1 186 ? -10.737 0.485 -17.299 1.00 91.75 186 ALA A N 1
ATOM 1514 C CA . ALA A 1 186 ? -10.335 1.761 -17.885 1.00 91.75 186 ALA A CA 1
ATOM 1515 C C . ALA A 1 186 ? -9.145 1.573 -18.837 1.00 91.75 186 ALA A C 1
ATOM 1517 O O . ALA A 1 186 ? -9.236 1.928 -20.009 1.00 91.75 186 ALA A O 1
ATOM 1518 N N . GLY A 1 187 ? -8.076 0.912 -18.384 1.00 89.88 187 GLY A N 1
ATOM 1519 C CA . GLY A 1 187 ? -6.922 0.602 -19.225 1.00 89.88 187 GLY A CA 1
ATOM 1520 C C . GLY A 1 187 ? -7.286 -0.213 -20.466 1.00 89.88 187 GLY A C 1
ATOM 1521 O O . GLY A 1 187 ? -6.767 0.051 -21.543 1.00 89.88 187 GLY A O 1
ATOM 1522 N N . GLY A 1 188 ? -8.217 -1.161 -20.349 1.00 92.12 188 GLY A N 1
ATOM 1523 C CA . GLY A 1 188 ? -8.684 -1.954 -21.485 1.00 92.12 188 GLY A CA 1
ATOM 1524 C C . GLY A 1 188 ? -9.538 -1.179 -22.487 1.00 92.12 188 GLY A C 1
ATOM 1525 O O . GLY A 1 188 ? -9.439 -1.440 -23.682 1.00 92.12 188 GLY A O 1
ATOM 1526 N N . LEU A 1 189 ? -10.322 -0.198 -22.031 1.00 92.88 189 LEU A N 1
ATOM 1527 C CA . LEU A 1 189 ? -11.096 0.682 -22.912 1.00 92.88 189 LEU A CA 1
ATOM 1528 C C . LEU A 1 189 ? -10.201 1.622 -23.734 1.00 92.88 189 LEU A C 1
ATOM 1530 O O . LEU A 1 189 ? -10.533 1.903 -24.881 1.00 92.88 189 LEU A O 1
ATOM 1534 N N . PHE A 1 190 ? -9.080 2.090 -23.173 1.00 89.12 190 PHE A N 1
ATOM 1535 C CA . PHE A 1 190 ? -8.160 3.005 -23.865 1.00 89.12 190 PHE A CA 1
ATOM 1536 C C . PHE A 1 190 ? -7.047 2.294 -24.645 1.00 89.12 190 PHE A C 1
ATOM 1538 O O . PHE A 1 190 ? -6.661 2.760 -25.713 1.00 89.12 190 PHE A O 1
ATOM 1545 N N . TYR A 1 191 ? -6.539 1.172 -24.132 1.00 87.69 191 TYR A N 1
ATOM 1546 C CA . TYR A 1 191 ? -5.323 0.523 -24.637 1.00 87.69 191 TYR A CA 1
ATOM 1547 C C . TYR A 1 191 ? -5.513 -0.955 -25.017 1.00 87.69 191 TYR A C 1
ATOM 1549 O O . TYR A 1 191 ? -4.586 -1.599 -25.500 1.00 87.69 191 TYR A O 1
ATOM 1557 N N . GLY A 1 192 ? -6.712 -1.512 -24.828 1.00 90.50 192 GLY A N 1
ATOM 1558 C CA . GLY A 1 192 ? -7.016 -2.913 -25.118 1.00 90.50 192 GLY A CA 1
ATOM 1559 C C . GLY A 1 192 ? -6.661 -3.882 -23.983 1.00 90.50 192 GLY A C 1
ATOM 1560 O O . GLY A 1 192 ? -5.894 -3.580 -23.067 1.00 90.50 192 GLY A O 1
ATOM 1561 N N . PHE A 1 193 ? -7.250 -5.080 -24.038 1.00 90.94 193 PHE A N 1
ATOM 1562 C CA . PHE A 1 193 ? -7.119 -6.127 -23.008 1.00 90.94 193 PHE A CA 1
ATOM 1563 C C . PHE A 1 193 ? -6.029 -7.169 -23.305 1.00 90.94 193 PHE A C 1
ATOM 1565 O O . PHE A 1 193 ? -5.855 -8.133 -22.557 1.00 90.94 193 PHE A O 1
ATOM 1572 N N . GLU A 1 194 ? -5.301 -7.009 -24.406 1.00 87.12 194 GLU A N 1
ATOM 1573 C CA . GLU A 1 194 ? -4.245 -7.935 -24.803 1.00 87.12 194 GLU A CA 1
ATOM 1574 C C . GLU A 1 194 ? -2.952 -7.699 -24.010 1.00 87.12 194 GLU A C 1
ATOM 1576 O O . GLU A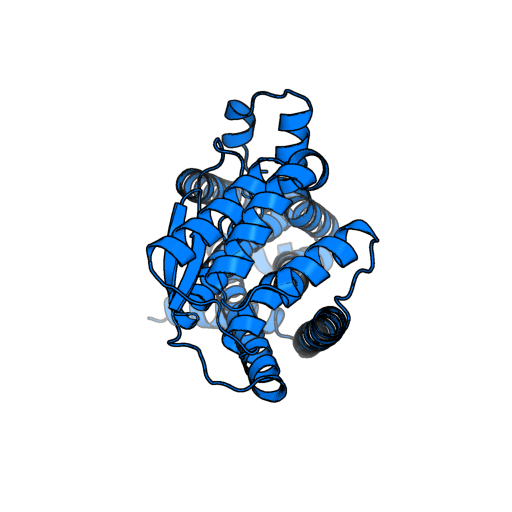 1 194 ? -2.754 -6.668 -23.379 1.00 87.12 194 GLU A O 1
ATOM 1581 N N . GLY A 1 195 ? -2.026 -8.659 -24.052 1.00 83.56 195 GLY A N 1
ATOM 1582 C CA . GLY A 1 195 ? -0.674 -8.468 -23.514 1.00 83.56 195 GLY A CA 1
ATOM 1583 C C . GLY A 1 195 ? -0.420 -9.013 -22.108 1.00 83.56 195 GLY A C 1
ATOM 1584 O O . GLY A 1 195 ? 0.737 -9.069 -21.703 1.00 83.56 195 GLY A O 1
ATOM 1585 N N . GLY A 1 196 ? -1.433 -9.525 -21.402 1.00 85.19 196 GLY A N 1
ATOM 1586 C CA . GLY A 1 196 ? -1.264 -10.090 -20.053 1.00 85.19 196 GLY A CA 1
ATOM 1587 C C . GLY A 1 196 ? -0.251 -11.239 -19.958 1.00 85.19 196 GLY A C 1
ATOM 1588 O O . GLY A 1 196 ? 0.449 -11.354 -18.955 1.00 85.19 196 GLY A O 1
ATOM 1589 N N . PHE A 1 197 ? -0.122 -12.055 -21.011 1.00 89.31 197 PHE A N 1
ATOM 1590 C CA . PHE A 1 197 ? 0.840 -13.165 -21.087 1.00 89.31 197 PHE A CA 1
ATOM 1591 C C . PHE A 1 197 ? 2.198 -12.780 -21.684 1.00 89.31 197 PHE A C 1
ATOM 1593 O O . PHE A 1 197 ? 3.096 -13.619 -21.740 1.00 89.31 197 PHE A O 1
ATOM 1600 N N . LYS A 1 198 ? 2.382 -11.528 -22.125 1.00 88.06 198 LYS A N 1
ATOM 1601 C CA . LYS A 1 198 ? 3.694 -11.072 -22.592 1.00 88.06 198 LYS A CA 1
ATOM 1602 C C . LYS A 1 198 ? 4.658 -11.034 -21.406 1.00 88.06 198 LYS A C 1
ATOM 1604 O O . LYS A 1 198 ? 4.282 -10.632 -20.302 1.00 88.06 198 LYS A O 1
ATOM 1609 N N . LYS A 1 199 ? 5.892 -11.473 -21.644 1.00 88.81 199 LYS A N 1
ATOM 1610 C CA . LYS A 1 199 ? 6.970 -11.443 -20.654 1.00 88.81 199 LYS A CA 1
ATOM 1611 C C . LYS A 1 199 ? 7.385 -10.000 -20.380 1.00 88.81 199 LYS A C 1
ATOM 1613 O O . LYS A 1 199 ? 7.493 -9.189 -21.297 1.00 88.81 199 LYS A O 1
ATOM 1618 N N . THR A 1 200 ? 7.628 -9.704 -19.115 1.00 88.62 200 THR A N 1
ATOM 1619 C CA . THR A 1 200 ? 8.183 -8.446 -18.644 1.00 88.62 200 THR A CA 1
ATOM 1620 C C . THR A 1 200 ? 9.239 -8.710 -17.586 1.00 88.62 200 THR A C 1
ATOM 1622 O O . THR A 1 200 ? 9.236 -9.738 -16.907 1.00 88.62 200 THR A O 1
ATOM 1625 N N . VAL A 1 201 ? 10.150 -7.756 -17.470 1.00 89.81 201 VAL A N 1
ATOM 1626 C CA . VAL A 1 201 ? 11.240 -7.776 -16.506 1.00 89.81 201 VAL A CA 1
ATOM 1627 C C . VAL A 1 201 ? 10.966 -6.679 -15.496 1.00 89.81 201 VAL A C 1
ATOM 1629 O O . VAL A 1 201 ? 10.768 -5.527 -15.893 1.00 89.81 201 VAL A O 1
ATOM 1632 N N . PHE A 1 202 ? 10.954 -7.039 -14.218 1.00 89.31 202 PHE A N 1
ATOM 1633 C CA . PHE A 1 202 ? 10.740 -6.112 -13.113 1.00 89.31 202 PHE A CA 1
ATOM 1634 C C . PHE A 1 202 ? 11.792 -6.307 -12.026 1.00 89.31 202 PHE A C 1
ATOM 1636 O O . PHE A 1 202 ? 12.441 -7.351 -11.936 1.00 89.31 202 PHE A O 1
ATOM 1643 N N . TYR A 1 203 ? 11.951 -5.284 -11.195 1.00 89.88 203 TYR A N 1
ATOM 1644 C CA . TYR A 1 203 ? 12.886 -5.295 -10.080 1.00 89.88 203 TYR A CA 1
ATOM 1645 C C . TYR A 1 203 ? 12.127 -5.519 -8.780 1.00 89.88 203 TYR A C 1
ATOM 1647 O O . TYR A 1 203 ? 11.160 -4.811 -8.496 1.00 89.88 203 TYR A O 1
ATOM 1655 N N . PHE A 1 204 ? 12.547 -6.501 -7.990 1.00 90.81 204 PHE A N 1
ATOM 1656 C CA . PHE A 1 204 ? 11.952 -6.788 -6.693 1.00 90.81 204 PHE A CA 1
ATOM 1657 C C . PHE A 1 204 ? 13.035 -7.054 -5.653 1.00 90.81 204 PHE A C 1
ATOM 1659 O O . PHE A 1 204 ? 13.820 -7.989 -5.799 1.00 90.81 204 PHE A O 1
ATOM 1666 N N . SER A 1 205 ? 13.071 -6.236 -4.595 1.00 85.81 205 SER A N 1
ATOM 1667 C CA . SER A 1 205 ? 14.020 -6.368 -3.476 1.00 85.81 205 SER A CA 1
ATOM 1668 C C . SER A 1 205 ? 15.451 -6.702 -3.940 1.00 85.81 205 SER A C 1
ATOM 1670 O O . SER A 1 205 ? 15.987 -7.762 -3.606 1.00 85.81 205 SER A O 1
ATOM 1672 N N . HIS A 1 206 ? 16.036 -5.812 -4.748 1.00 85.31 206 HIS A N 1
ATOM 1673 C CA . HIS A 1 206 ? 17.414 -5.881 -5.268 1.00 85.31 206 HIS A CA 1
ATOM 1674 C C . HIS A 1 206 ? 17.695 -6.903 -6.371 1.00 85.31 206 HIS A C 1
ATOM 1676 O O . HIS A 1 206 ? 18.827 -6.996 -6.837 1.00 85.31 206 HIS A O 1
ATOM 1682 N N . ASN A 1 207 ? 16.687 -7.653 -6.812 1.00 88.50 207 ASN A N 1
ATOM 1683 C CA . ASN A 1 207 ? 16.850 -8.694 -7.818 1.00 88.50 207 ASN A CA 1
ATOM 1684 C C . ASN A 1 207 ? 15.939 -8.449 -9.019 1.00 88.50 207 ASN A C 1
ATOM 1686 O O . ASN A 1 207 ? 14.841 -7.901 -8.893 1.00 88.50 207 ASN A O 1
ATOM 1690 N N . VAL A 1 208 ? 16.400 -8.886 -10.187 1.00 91.94 208 VAL A N 1
ATOM 1691 C CA . VAL A 1 208 ? 15.640 -8.818 -11.433 1.00 91.94 208 VAL A CA 1
ATOM 1692 C C . VAL A 1 208 ? 14.873 -10.123 -11.625 1.00 91.94 208 VAL A C 1
ATOM 1694 O O . VAL A 1 208 ? 15.458 -11.202 -11.542 1.00 91.94 208 VAL A O 1
ATOM 1697 N N . TYR A 1 209 ? 13.575 -10.020 -11.900 1.00 92.31 209 TYR A N 1
ATOM 1698 C CA . TYR A 1 209 ? 12.703 -11.161 -12.162 1.00 92.31 209 TYR A CA 1
ATOM 1699 C C . TYR A 1 209 ? 12.016 -11.025 -13.517 1.00 92.31 209 TYR A C 1
ATOM 1701 O O . TYR A 1 209 ? 11.627 -9.931 -13.934 1.00 92.31 209 TYR A O 1
ATOM 1709 N N . GLU A 1 210 ? 11.819 -12.164 -14.173 1.00 93.12 210 GLU A N 1
ATOM 1710 C CA . GLU A 1 210 ? 11.072 -12.289 -15.420 1.00 93.12 210 GLU A CA 1
ATOM 1711 C C . GLU A 1 210 ? 9.760 -13.037 -15.165 1.00 93.12 210 GLU A C 1
ATOM 1713 O O . GLU A 1 210 ? 9.763 -14.222 -14.835 1.00 93.12 210 GLU A O 1
ATOM 1718 N N . HIS A 1 211 ? 8.626 -12.365 -15.366 1.00 92.50 211 HIS A N 1
ATOM 1719 C CA . HIS A 1 211 ? 7.312 -13.015 -15.389 1.00 92.50 211 HIS A CA 1
ATOM 1720 C C . HIS A 1 211 ? 6.392 -12.348 -16.412 1.00 92.50 211 HIS A C 1
ATOM 1722 O O . HIS A 1 211 ? 6.766 -11.404 -17.100 1.00 92.50 211 HIS A O 1
ATOM 1728 N N . THR A 1 212 ? 5.164 -12.840 -16.539 1.00 91.88 212 THR A N 1
ATOM 1729 C CA . THR A 1 212 ? 4.152 -12.198 -17.379 1.00 91.88 212 THR A CA 1
ATOM 1730 C C . THR A 1 212 ? 3.622 -10.914 -16.735 1.00 91.88 212 THR A C 1
ATOM 1732 O O . THR A 1 212 ? 3.639 -10.767 -15.510 1.00 91.88 212 THR A O 1
ATOM 1735 N N . TYR A 1 213 ? 3.098 -9.990 -17.545 1.00 89.25 213 TYR A N 1
ATOM 1736 C CA . TYR A 1 213 ? 2.446 -8.774 -17.039 1.00 89.25 213 TYR A CA 1
ATOM 1737 C C . TYR A 1 213 ? 1.298 -9.068 -16.071 1.00 89.25 213 TYR A C 1
ATOM 1739 O O . TYR A 1 213 ? 1.141 -8.357 -15.083 1.00 89.25 213 TYR A O 1
ATOM 1747 N N . LEU A 1 214 ? 0.534 -10.136 -16.312 1.00 91.31 214 LEU A N 1
ATOM 1748 C CA . LEU A 1 214 ? -0.522 -10.587 -15.409 1.00 91.31 214 LEU A CA 1
ATOM 1749 C C . LEU A 1 214 ? 0.035 -10.920 -14.022 1.00 91.31 214 LEU A C 1
ATOM 1751 O O . LEU A 1 214 ? -0.497 -10.449 -13.019 1.00 91.31 214 LEU A O 1
ATOM 1755 N N . VAL A 1 215 ? 1.114 -11.706 -13.957 1.00 93.31 215 VAL A N 1
ATOM 1756 C CA . VAL A 1 215 ? 1.749 -12.070 -12.680 1.00 93.31 215 VAL A CA 1
ATOM 1757 C C . VAL A 1 215 ? 2.300 -10.826 -11.992 1.00 93.31 215 VAL A C 1
ATOM 1759 O O . VAL A 1 215 ? 2.080 -10.647 -10.796 1.00 93.31 215 VAL A O 1
ATOM 1762 N N . HIS A 1 216 ? 2.943 -9.934 -12.745 1.00 91.88 216 HIS A N 1
ATOM 1763 C CA . HIS A 1 216 ? 3.436 -8.668 -12.214 1.00 91.88 216 HIS A CA 1
ATOM 1764 C C . HIS A 1 216 ? 2.307 -7.817 -11.603 1.00 91.88 216 HIS A C 1
ATOM 1766 O O . HIS A 1 216 ? 2.436 -7.350 -10.472 1.00 91.88 216 HIS A O 1
ATOM 1772 N N . SER A 1 217 ? 1.162 -7.700 -12.285 1.00 92.12 217 SER A N 1
ATOM 1773 C CA . SER A 1 217 ? -0.017 -6.995 -11.769 1.00 92.12 217 SER A CA 1
ATOM 1774 C C . SER A 1 217 ? -0.602 -7.633 -10.517 1.00 92.12 217 SER A C 1
ATOM 1776 O O . SER A 1 217 ? -0.965 -6.917 -9.587 1.00 92.12 217 SER A O 1
ATOM 1778 N N . LEU A 1 218 ? -0.668 -8.965 -10.448 1.00 93.94 218 LEU A N 1
ATOM 1779 C CA . LEU A 1 218 ? -1.143 -9.658 -9.249 1.00 93.94 218 LEU A CA 1
ATOM 1780 C C . LEU A 1 218 ? -0.210 -9.444 -8.053 1.00 93.94 218 LEU A C 1
ATOM 1782 O O . LEU A 1 218 ? -0.695 -9.193 -6.950 1.00 93.94 218 LEU A O 1
ATOM 1786 N N . ILE A 1 219 ? 1.110 -9.499 -8.266 1.00 94.00 219 ILE A N 1
ATOM 1787 C CA . ILE A 1 219 ? 2.100 -9.187 -7.225 1.00 94.00 219 ILE A CA 1
ATOM 1788 C C . ILE A 1 219 ? 1.885 -7.757 -6.737 1.00 94.00 219 ILE A C 1
ATOM 1790 O O . ILE A 1 219 ? 1.746 -7.533 -5.539 1.00 94.00 219 ILE A O 1
ATOM 1794 N N . ASN A 1 220 ? 1.788 -6.799 -7.656 1.00 92.50 220 ASN A N 1
ATOM 1795 C CA . ASN A 1 220 ? 1.582 -5.396 -7.330 1.00 92.50 220 ASN A CA 1
ATOM 1796 C C . ASN A 1 220 ? 0.304 -5.181 -6.494 1.00 92.50 220 ASN A C 1
ATOM 1798 O O . ASN A 1 220 ? 0.368 -4.613 -5.404 1.00 92.50 220 ASN A O 1
ATOM 1802 N N . ILE A 1 221 ? -0.839 -5.729 -6.931 1.00 94.25 221 ILE A N 1
ATOM 1803 C CA . ILE A 1 221 ? -2.102 -5.696 -6.169 1.00 94.25 221 ILE A CA 1
ATOM 1804 C C . ILE A 1 221 ? -1.917 -6.297 -4.769 1.00 94.25 221 ILE A C 1
ATOM 1806 O O . ILE A 1 221 ? -2.395 -5.725 -3.790 1.00 94.25 221 ILE A O 1
ATOM 1810 N N . ALA A 1 222 ? -1.209 -7.423 -4.647 1.00 95.00 222 ALA A N 1
ATOM 1811 C CA . ALA A 1 222 ? -0.965 -8.064 -3.359 1.00 95.00 222 ALA A CA 1
ATOM 1812 C C . ALA A 1 222 ? -0.117 -7.187 -2.419 1.00 95.00 222 ALA A C 1
ATOM 1814 O O . ALA A 1 222 ? -0.445 -7.072 -1.237 1.00 95.00 222 ALA A O 1
ATOM 1815 N N . LEU A 1 223 ? 0.928 -6.518 -2.921 1.00 94.44 223 LEU A N 1
ATOM 1816 C CA . LEU A 1 223 ? 1.753 -5.606 -2.115 1.00 94.44 223 LEU A CA 1
ATOM 1817 C C . LEU A 1 223 ? 0.954 -4.382 -1.637 1.00 94.44 223 LEU A C 1
ATOM 1819 O O . LEU A 1 223 ? 1.072 -3.972 -0.475 1.00 94.44 223 LEU A O 1
ATOM 1823 N N . TRP A 1 224 ? 0.102 -3.825 -2.502 1.00 94.31 224 TRP A N 1
ATOM 1824 C CA . TRP A 1 224 ? -0.820 -2.751 -2.126 1.00 94.31 224 TRP A CA 1
ATOM 1825 C C . TRP A 1 224 ? -1.854 -3.213 -1.104 1.00 94.31 224 TRP A C 1
ATOM 1827 O O . TRP A 1 224 ? -2.133 -2.486 -0.153 1.00 94.31 224 TRP A O 1
ATOM 1837 N N . LEU A 1 225 ? -2.374 -4.434 -1.238 1.00 95.75 225 LEU A N 1
ATOM 1838 C CA . LEU A 1 225 ? -3.307 -5.011 -0.278 1.00 95.75 225 LEU A CA 1
ATOM 1839 C C . LEU A 1 225 ? -2.667 -5.189 1.106 1.00 95.75 225 LEU A C 1
ATOM 1841 O O . LEU A 1 225 ? -3.278 -4.815 2.104 1.00 95.75 225 LEU A O 1
ATOM 1845 N N . ILE A 1 226 ? -1.436 -5.708 1.176 1.00 95.94 226 ILE A N 1
ATOM 1846 C CA . ILE A 1 226 ? -0.687 -5.842 2.439 1.00 95.94 226 ILE A CA 1
ATOM 1847 C C . ILE A 1 226 ? -0.516 -4.470 3.098 1.00 95.94 226 ILE A C 1
ATOM 1849 O O . ILE A 1 226 ? -0.805 -4.310 4.285 1.00 95.94 226 ILE A O 1
ATOM 1853 N N . THR A 1 227 ? -0.109 -3.469 2.313 1.00 95.12 227 THR A N 1
ATOM 1854 C CA . THR A 1 227 ? 0.050 -2.083 2.777 1.00 95.12 227 THR A CA 1
ATOM 1855 C C . THR A 1 227 ? -1.274 -1.517 3.299 1.00 95.12 227 THR A C 1
ATOM 1857 O O . THR A 1 227 ? -1.322 -0.950 4.390 1.00 95.12 227 THR A O 1
ATOM 1860 N N . ALA A 1 228 ? -2.372 -1.725 2.567 1.00 96.00 228 ALA A N 1
ATOM 1861 C CA . ALA A 1 228 ? -3.702 -1.253 2.937 1.00 96.00 228 ALA A CA 1
ATOM 1862 C C . ALA A 1 228 ? -4.225 -1.900 4.222 1.00 96.00 228 ALA A C 1
ATOM 1864 O O . ALA A 1 228 ? -4.754 -1.207 5.091 1.00 96.00 228 ALA A O 1
ATOM 1865 N N . ILE A 1 229 ? -4.051 -3.216 4.364 1.00 95.94 229 ILE A N 1
ATOM 1866 C CA . ILE A 1 229 ? -4.425 -3.956 5.572 1.00 95.94 229 ILE A CA 1
ATOM 1867 C C . ILE A 1 229 ? -3.656 -3.405 6.768 1.00 95.94 229 ILE A C 1
ATOM 1869 O O . ILE A 1 229 ? -4.269 -3.027 7.767 1.00 95.94 229 ILE A O 1
ATOM 1873 N N . PHE A 1 230 ? -2.334 -3.302 6.654 1.00 95.50 230 PHE A N 1
ATOM 1874 C CA . PHE A 1 230 ? -1.496 -2.805 7.735 1.00 95.50 230 PHE A CA 1
ATOM 1875 C C . PHE A 1 230 ? -1.886 -1.381 8.153 1.00 95.50 230 PHE A C 1
ATOM 1877 O O . PHE A 1 230 ? -2.182 -1.150 9.326 1.00 95.50 230 PHE A O 1
ATOM 1884 N N . LEU A 1 231 ? -1.992 -0.449 7.202 1.00 95.81 231 LEU A N 1
ATOM 1885 C CA . LEU A 1 231 ? -2.399 0.928 7.491 1.00 95.81 231 LEU A CA 1
ATOM 1886 C C . LEU A 1 231 ? -3.797 0.997 8.105 1.00 95.81 231 LEU A C 1
ATOM 1888 O O . LEU A 1 231 ? -3.994 1.747 9.055 1.00 95.81 231 LEU A O 1
ATOM 1892 N N . SER A 1 232 ? -4.749 0.186 7.634 1.00 95.62 232 SER A N 1
ATOM 1893 C CA . SER A 1 232 ? -6.104 0.162 8.197 1.00 95.62 232 SER A CA 1
ATOM 1894 C C . SER A 1 232 ? -6.116 -0.239 9.676 1.00 95.62 232 SER A C 1
ATOM 1896 O O . SER A 1 232 ? -6.773 0.417 10.487 1.00 95.62 232 SER A O 1
ATOM 1898 N N . ILE A 1 233 ? -5.324 -1.253 10.051 1.00 94.75 233 ILE A N 1
ATOM 1899 C CA . ILE A 1 233 ? -5.180 -1.712 11.438 1.00 94.75 233 ILE A CA 1
ATOM 1900 C C . ILE A 1 233 ? -4.521 -0.624 12.287 1.00 94.75 233 ILE A C 1
ATOM 1902 O O . ILE A 1 233 ? -5.022 -0.309 13.366 1.00 94.75 233 ILE A O 1
ATOM 1906 N N . ILE A 1 234 ? -3.432 -0.018 11.799 1.00 94.81 234 ILE A N 1
ATOM 1907 C CA . ILE A 1 234 ? -2.730 1.060 12.507 1.00 94.81 234 ILE A CA 1
ATOM 1908 C C . ILE A 1 234 ? -3.655 2.256 12.725 1.00 94.81 234 ILE A C 1
ATOM 1910 O O . ILE A 1 234 ? -3.775 2.733 13.851 1.00 94.81 234 ILE A O 1
ATOM 1914 N N . THR A 1 235 ? -4.355 2.723 11.690 1.00 96.19 235 THR A N 1
ATOM 1915 C CA . THR A 1 235 ? -5.278 3.857 11.804 1.00 96.19 235 THR A CA 1
ATOM 1916 C C . THR A 1 235 ? -6.412 3.560 12.777 1.00 96.19 235 THR A C 1
ATOM 1918 O O . THR A 1 235 ? -6.769 4.419 13.588 1.00 96.19 235 THR A O 1
ATOM 1921 N N . PHE A 1 236 ? -6.984 2.358 12.711 1.00 94.06 236 PHE A N 1
ATOM 1922 C CA . PHE A 1 236 ? -8.041 1.939 13.620 1.00 94.06 236 PHE A CA 1
ATOM 1923 C C . PHE A 1 236 ? -7.544 1.920 15.073 1.00 94.06 236 PHE A C 1
ATOM 1925 O O . PHE A 1 236 ? -8.137 2.571 15.932 1.00 94.06 236 PHE A O 1
ATOM 1932 N N . ALA A 1 237 ? -6.404 1.275 15.334 1.00 93.25 237 ALA A N 1
ATOM 1933 C CA . ALA A 1 237 ? -5.806 1.207 16.664 1.00 93.25 237 ALA A CA 1
ATOM 1934 C C . ALA A 1 237 ? -5.409 2.593 17.198 1.00 93.25 237 ALA A C 1
ATOM 1936 O O . ALA A 1 237 ? -5.662 2.904 18.359 1.00 93.25 237 ALA A O 1
ATOM 1937 N N . LEU A 1 238 ? -4.854 3.467 16.353 1.00 94.12 238 LEU A N 1
ATOM 1938 C CA . LEU A 1 238 ? -4.575 4.853 16.726 1.00 94.12 238 LEU A CA 1
ATOM 1939 C C . LEU A 1 238 ? -5.857 5.600 17.086 1.00 94.12 238 LEU A C 1
ATOM 1941 O O . LEU A 1 238 ? -5.847 6.382 18.025 1.00 94.12 238 LEU A O 1
ATOM 1945 N N . THR A 1 239 ? -6.960 5.379 16.365 1.00 93.19 239 THR A N 1
ATOM 1946 C CA . THR A 1 239 ? -8.255 6.018 16.662 1.00 93.19 239 THR A CA 1
ATOM 1947 C C . THR A 1 239 ? -8.815 5.566 18.007 1.00 93.19 239 THR A C 1
ATOM 1949 O O . THR A 1 239 ? -9.318 6.398 18.757 1.00 93.19 239 THR A O 1
ATOM 1952 N N . GLU A 1 240 ? -8.666 4.284 18.344 1.00 89.00 240 GLU A N 1
ATOM 1953 C CA . GLU A 1 240 ? -9.022 3.747 19.662 1.00 89.00 240 GLU A CA 1
ATOM 1954 C C . GLU A 1 240 ? -8.215 4.400 20.794 1.00 89.00 240 GLU A C 1
ATOM 1956 O O . GLU A 1 240 ? -8.770 4.791 21.824 1.00 89.00 240 GLU A O 1
ATOM 1961 N N . ILE A 1 241 ? -6.897 4.511 20.606 1.00 90.00 241 ILE A N 1
ATOM 1962 C CA . ILE A 1 241 ? -5.970 5.012 21.626 1.00 90.00 241 ILE A CA 1
ATOM 1963 C C . ILE A 1 241 ? -6.113 6.529 21.791 1.00 90.00 241 ILE A C 1
ATOM 1965 O O . ILE A 1 241 ? -6.205 7.026 22.910 1.00 90.00 241 ILE A O 1
ATOM 1969 N N . SER A 1 242 ? -6.146 7.276 20.684 1.00 89.56 242 SER A N 1
ATOM 1970 C CA . SER A 1 242 ? -6.180 8.743 20.695 1.00 89.56 242 SER A CA 1
ATOM 1971 C C . SER A 1 242 ? -7.559 9.317 21.014 1.00 89.56 242 SER A C 1
ATOM 1973 O O . SER A 1 242 ? -7.668 10.500 21.330 1.00 89.56 242 SER A O 1
ATOM 1975 N N . LYS A 1 243 ? -8.619 8.508 20.868 1.00 86.56 243 LYS A N 1
ATOM 1976 C CA . LYS A 1 243 ? -10.021 8.950 20.855 1.00 86.56 243 LYS A CA 1
ATOM 1977 C C . LYS A 1 243 ? -10.290 10.100 19.875 1.00 86.56 243 LYS A C 1
ATOM 1979 O O . LYS A 1 243 ? -11.213 10.887 20.065 1.00 86.56 243 LYS A O 1
ATOM 1984 N N . ASN A 1 244 ? -9.477 10.226 18.828 1.00 89.75 244 ASN A N 1
ATOM 1985 C CA . ASN A 1 244 ? -9.587 11.308 17.863 1.00 89.75 244 ASN A CA 1
ATOM 1986 C C . ASN A 1 244 ? -9.375 10.783 16.440 1.00 89.75 244 ASN A C 1
ATOM 1988 O O . ASN A 1 244 ? -8.253 10.520 15.999 1.00 89.75 244 ASN A O 1
ATOM 1992 N N . SER A 1 245 ? -10.480 10.680 15.698 1.00 91.31 245 SER A N 1
ATOM 1993 C CA . SER A 1 245 ? -10.487 10.189 14.318 1.00 91.31 245 SER A CA 1
ATOM 1994 C C . SER A 1 245 ? -9.634 11.054 13.387 1.00 91.31 245 SER A C 1
ATOM 1996 O O . SER A 1 245 ? -9.058 10.545 12.428 1.00 91.31 245 SER A O 1
ATOM 1998 N N . LEU A 1 246 ? -9.542 12.363 13.636 1.00 92.31 246 LEU A N 1
ATOM 1999 C CA . LEU A 1 246 ? -8.790 13.304 12.807 1.00 92.31 246 LEU A CA 1
ATOM 2000 C C . LEU A 1 246 ? -7.281 13.157 13.020 1.00 92.31 246 LEU A C 1
ATOM 2002 O O . LEU A 1 246 ? -6.551 13.023 12.040 1.00 92.31 246 LEU A O 1
ATOM 2006 N N . ILE A 1 247 ? -6.823 13.106 14.274 1.00 93.75 247 ILE A N 1
ATOM 2007 C CA . ILE A 1 247 ? -5.396 12.928 14.596 1.00 93.75 247 ILE A CA 1
ATOM 2008 C C . ILE A 1 247 ? -4.886 11.610 14.008 1.00 93.75 247 ILE A C 1
ATOM 2010 O O . ILE A 1 247 ? -3.864 11.585 13.324 1.00 93.75 247 ILE A O 1
ATOM 2014 N N . SER A 1 248 ? -5.635 10.523 14.196 1.00 95.25 248 SER A N 1
ATOM 2015 C CA . SER A 1 248 ? -5.243 9.202 13.700 1.00 95.25 248 SER A CA 1
ATOM 2016 C C . SER A 1 248 ? -5.159 9.140 12.177 1.00 95.25 248 SER A C 1
ATOM 2018 O O . SER A 1 248 ? -4.234 8.522 11.644 1.00 95.25 248 SER A O 1
ATOM 2020 N N . ARG A 1 249 ? -6.075 9.815 11.467 1.00 95.38 249 ARG A N 1
ATOM 2021 C CA . ARG A 1 249 ? -6.007 9.962 10.004 1.00 95.38 249 ARG A CA 1
ATOM 2022 C C . ARG A 1 249 ? -4.743 10.693 9.576 1.00 95.38 249 ARG A C 1
ATOM 2024 O O . ARG A 1 249 ? -4.019 10.176 8.734 1.00 95.38 249 ARG A O 1
ATOM 2031 N N . ILE A 1 250 ? -4.471 11.860 10.161 1.00 96.19 250 ILE A N 1
ATOM 2032 C CA . ILE A 1 250 ? -3.315 12.689 9.793 1.00 96.19 250 ILE A CA 1
ATOM 2033 C C . ILE A 1 250 ? -2.014 11.922 10.025 1.00 96.19 250 ILE A C 1
ATOM 2035 O O . ILE A 1 250 ? -1.198 11.834 9.112 1.00 96.19 250 ILE A O 1
ATOM 2039 N N . ILE A 1 251 ? -1.844 11.307 11.199 1.00 96.12 251 ILE A N 1
ATOM 2040 C CA . ILE A 1 251 ? -0.642 10.526 11.520 1.00 96.12 251 ILE A CA 1
ATOM 2041 C C . ILE A 1 251 ? -0.466 9.368 10.533 1.00 96.12 251 ILE A C 1
ATOM 2043 O O . ILE A 1 251 ? 0.636 9.156 10.034 1.00 96.12 251 ILE A O 1
ATOM 2047 N N . SER A 1 252 ? -1.541 8.647 10.208 1.00 96.81 252 SER A N 1
ATOM 2048 C CA . SER A 1 252 ? -1.471 7.508 9.282 1.00 96.81 252 SER A CA 1
ATOM 2049 C C . SER A 1 252 ? -1.136 7.937 7.851 1.00 96.81 252 SER A C 1
ATOM 2051 O O . SER A 1 252 ? -0.353 7.269 7.182 1.00 96.81 252 SER A O 1
ATOM 2053 N N . ILE A 1 253 ? -1.691 9.064 7.388 1.00 96.06 253 ILE A N 1
ATOM 2054 C CA . ILE A 1 253 ? -1.387 9.633 6.067 1.00 96.06 253 ILE A CA 1
ATOM 2055 C C . ILE A 1 253 ? 0.067 10.104 6.012 1.00 96.06 253 ILE A C 1
ATOM 2057 O O . ILE A 1 253 ? 0.774 9.768 5.067 1.00 96.06 253 ILE A O 1
ATOM 2061 N N . LEU A 1 254 ? 0.532 10.843 7.025 1.00 95.62 254 LEU A N 1
ATOM 2062 C CA . LEU A 1 254 ? 1.922 11.299 7.099 1.00 95.62 254 LEU A CA 1
ATOM 2063 C C . LEU A 1 254 ? 2.887 10.118 7.133 1.00 95.62 254 LEU A C 1
ATOM 2065 O O . LEU A 1 254 ? 3.884 10.125 6.419 1.00 95.62 254 LEU A O 1
ATOM 2069 N N . TYR A 1 255 ? 2.573 9.086 7.913 1.00 95.25 255 TYR A N 1
ATOM 2070 C CA . TYR A 1 255 ? 3.362 7.865 7.950 1.00 95.25 255 TYR A CA 1
ATOM 2071 C C . TYR A 1 255 ? 3.442 7.192 6.573 1.00 95.25 255 TYR A C 1
ATOM 2073 O O . TYR A 1 255 ? 4.541 6.901 6.111 1.00 95.25 255 TYR A O 1
ATOM 2081 N N . PHE A 1 256 ? 2.306 7.002 5.897 1.00 95.00 256 PHE A N 1
ATOM 2082 C CA . PHE A 1 256 ? 2.261 6.395 4.566 1.00 95.00 256 PHE A CA 1
ATOM 2083 C C . PHE A 1 256 ? 3.049 7.201 3.521 1.00 95.00 256 PHE A C 1
ATOM 2085 O O . PHE A 1 256 ? 3.863 6.632 2.797 1.00 95.00 256 PHE A O 1
ATOM 2092 N N . LEU A 1 257 ? 2.832 8.519 3.455 1.00 92.81 257 LEU A N 1
ATOM 2093 C CA . LEU A 1 257 ? 3.438 9.376 2.432 1.00 92.81 257 LEU A CA 1
ATOM 2094 C C . LEU A 1 257 ? 4.922 9.654 2.685 1.00 92.81 257 LEU A C 1
ATOM 2096 O O . LEU A 1 257 ? 5.698 9.762 1.739 1.00 92.81 257 LEU A O 1
ATOM 2100 N N . LEU A 1 258 ? 5.319 9.805 3.950 1.00 93.50 258 LEU A N 1
ATOM 2101 C CA . LEU A 1 258 ? 6.658 10.270 4.305 1.00 93.50 258 LEU A CA 1
ATOM 2102 C C . LEU A 1 258 ? 7.560 9.164 4.839 1.00 93.50 258 LEU A C 1
ATOM 2104 O O . LEU A 1 258 ? 8.767 9.347 4.803 1.00 93.50 258 LEU A O 1
ATOM 2108 N N . GLY A 1 259 ? 7.038 8.031 5.318 1.00 93.06 259 GLY A N 1
ATOM 2109 C CA . GLY A 1 259 ? 7.835 7.023 6.028 1.00 93.06 259 GLY A CA 1
ATOM 2110 C C . GLY A 1 259 ? 9.061 6.546 5.244 1.00 93.06 259 GLY A C 1
ATOM 2111 O O . GLY A 1 259 ? 10.186 6.600 5.752 1.00 93.06 259 GLY A O 1
ATOM 2112 N N . PHE A 1 260 ? 8.868 6.153 3.983 1.00 91.38 260 PHE A N 1
ATOM 2113 C CA . PHE A 1 260 ? 9.962 5.691 3.124 1.00 91.38 260 PHE A CA 1
ATOM 2114 C C . PHE A 1 260 ? 10.956 6.815 2.796 1.00 91.38 260 PHE A C 1
ATOM 2116 O O . PHE A 1 260 ? 12.156 6.669 3.022 1.00 91.38 260 PHE A O 1
ATOM 2123 N N . SER A 1 261 ? 10.461 7.966 2.335 1.00 90.12 261 SER A N 1
ATOM 2124 C CA . SER A 1 261 ? 11.298 9.116 1.966 1.00 90.12 261 SER A CA 1
ATOM 2125 C C . SER A 1 261 ? 12.080 9.673 3.155 1.00 90.12 261 SER A C 1
ATOM 2127 O O . SER A 1 261 ? 13.253 10.013 3.023 1.00 90.12 261 SER A O 1
ATOM 2129 N N . LEU A 1 262 ? 11.458 9.718 4.334 1.00 92.69 262 LEU A N 1
ATOM 2130 C CA . LEU A 1 262 ? 12.095 10.123 5.581 1.00 92.69 262 LEU A CA 1
ATOM 2131 C C . LEU A 1 262 ? 13.211 9.148 5.959 1.00 92.69 262 LEU A C 1
ATOM 2133 O O . LEU A 1 262 ? 14.280 9.586 6.365 1.00 92.69 262 LEU A O 1
ATOM 2137 N N . SER A 1 263 ? 12.996 7.845 5.775 1.00 93.00 263 SER A N 1
ATOM 2138 C CA . SER A 1 263 ? 14.022 6.830 6.038 1.00 93.00 263 SER A CA 1
ATOM 2139 C C . SER A 1 263 ? 15.256 7.029 5.163 1.00 93.00 263 SER A C 1
ATOM 2141 O O . SER A 1 263 ? 16.367 7.058 5.685 1.00 93.00 263 SER A O 1
ATOM 2143 N N . ASN A 1 264 ? 15.066 7.237 3.856 1.00 88.88 264 ASN A N 1
ATOM 2144 C CA . ASN A 1 264 ? 16.171 7.533 2.940 1.00 88.88 264 ASN A CA 1
ATOM 2145 C C . ASN A 1 264 ? 16.863 8.850 3.313 1.00 88.88 264 ASN A C 1
ATOM 2147 O O . ASN A 1 264 ? 18.085 8.899 3.407 1.00 88.88 264 ASN A O 1
ATOM 2151 N N . LYS A 1 265 ? 16.093 9.895 3.645 1.00 90.62 265 LYS A N 1
ATOM 2152 C CA . LYS A 1 265 ? 16.669 11.185 4.036 1.00 90.62 265 LYS A CA 1
ATOM 2153 C C . LYS A 1 265 ? 17.498 11.101 5.318 1.00 90.62 265 LYS A C 1
ATOM 2155 O O . LYS A 1 265 ? 18.513 11.780 5.434 1.00 90.62 265 LYS A O 1
ATOM 2160 N N . LEU A 1 266 ? 17.084 10.284 6.286 1.00 92.06 266 LEU A N 1
ATOM 2161 C CA . LEU A 1 266 ? 17.856 10.051 7.507 1.00 92.06 266 LEU A CA 1
ATOM 2162 C C . LEU A 1 266 ? 19.183 9.337 7.207 1.00 92.06 266 LEU A C 1
ATOM 2164 O O . LEU A 1 266 ? 20.202 9.695 7.797 1.00 92.06 266 LEU A O 1
ATOM 2168 N N . ILE A 1 267 ? 19.192 8.396 6.257 1.00 90.06 267 ILE A N 1
ATOM 2169 C CA . ILE A 1 267 ? 20.426 7.758 5.772 1.00 90.06 267 ILE A CA 1
ATOM 2170 C C . ILE A 1 267 ? 21.347 8.796 5.115 1.00 90.06 267 ILE A C 1
ATOM 2172 O O . ILE A 1 267 ? 22.534 8.836 5.437 1.00 90.06 267 ILE A O 1
ATOM 2176 N N . ASP A 1 268 ? 20.812 9.689 4.276 1.00 88.31 268 ASP A N 1
ATOM 2177 C CA . ASP A 1 268 ? 21.593 10.773 3.657 1.00 88.31 268 ASP A CA 1
ATOM 2178 C C . ASP A 1 268 ? 22.214 11.713 4.705 1.00 88.31 268 ASP A C 1
ATOM 2180 O O . ASP A 1 268 ? 23.320 12.226 4.532 1.00 88.31 268 ASP A O 1
ATOM 2184 N N . LEU A 1 269 ? 21.519 11.914 5.830 1.00 91.62 269 LEU A N 1
ATOM 2185 C CA . LEU A 1 269 ? 22.004 12.663 6.995 1.00 91.62 269 LEU A CA 1
ATOM 2186 C C . LEU A 1 269 ? 22.980 11.861 7.877 1.00 91.62 269 LEU A C 1
ATOM 2188 O O . LEU A 1 269 ? 23.327 12.309 8.970 1.00 91.62 269 LEU A O 1
ATOM 2192 N N . LYS A 1 270 ? 23.463 10.709 7.396 1.00 91.31 270 LYS A N 1
ATOM 2193 C CA . LYS A 1 270 ? 24.437 9.822 8.052 1.00 91.31 270 LYS A CA 1
ATOM 2194 C C . LYS A 1 270 ? 23.939 9.167 9.343 1.00 91.31 270 LYS A C 1
ATOM 2196 O O . LYS A 1 270 ? 24.750 8.742 10.166 1.00 91.31 270 LYS A O 1
ATOM 2201 N N . VAL A 1 271 ? 22.624 9.054 9.531 1.00 92.25 271 VAL A N 1
ATOM 2202 C CA . VAL A 1 271 ? 22.071 8.181 10.573 1.00 92.25 271 VAL A CA 1
ATOM 2203 C C . VAL A 1 271 ? 22.301 6.729 10.152 1.00 92.25 271 VAL A C 1
ATOM 2205 O O . VAL A 1 271 ? 22.120 6.384 8.986 1.00 92.25 271 VAL A O 1
ATOM 2208 N N . ASP A 1 272 ? 22.704 5.876 11.098 1.00 92.00 272 ASP A N 1
ATOM 2209 C CA . ASP A 1 272 ? 23.020 4.472 10.823 1.00 92.00 272 ASP A CA 1
ATOM 2210 C C . ASP A 1 272 ? 21.833 3.758 10.146 1.00 92.00 272 ASP A C 1
ATOM 2212 O O . ASP A 1 272 ? 20.765 3.549 10.738 1.00 92.00 272 ASP A O 1
ATOM 2216 N N . SER A 1 273 ? 22.042 3.360 8.889 1.00 88.75 273 SER A N 1
ATOM 2217 C CA . SER A 1 273 ? 21.062 2.664 8.055 1.00 88.75 273 SER A CA 1
ATOM 2218 C C . SER A 1 273 ? 20.614 1.342 8.674 1.00 88.75 273 SER A C 1
ATOM 2220 O O . SER A 1 273 ? 19.465 0.930 8.488 1.00 88.75 273 SER A O 1
ATOM 2222 N N . LYS A 1 274 ? 21.472 0.699 9.477 1.00 90.88 274 LYS A N 1
ATOM 2223 C CA . LYS A 1 274 ? 21.127 -0.517 10.211 1.00 90.88 274 LYS A CA 1
ATOM 2224 C C . LYS A 1 274 ? 20.047 -0.234 11.246 1.00 90.88 274 LYS A C 1
ATOM 2226 O O . LYS A 1 274 ? 19.085 -0.996 11.311 1.00 90.88 274 LYS A O 1
ATOM 2231 N N . ILE A 1 275 ? 20.153 0.860 12.001 1.00 91.12 275 ILE A N 1
ATOM 2232 C CA . ILE A 1 275 ? 19.142 1.258 12.994 1.00 91.12 275 ILE A CA 1
ATOM 2233 C C . ILE A 1 275 ? 17.823 1.576 12.291 1.00 91.12 275 ILE A C 1
ATOM 2235 O O . ILE A 1 275 ? 16.780 1.040 12.666 1.00 91.12 275 ILE A O 1
ATOM 2239 N N . ILE A 1 276 ? 17.873 2.380 11.226 1.00 93.75 276 ILE A N 1
ATOM 2240 C CA . ILE A 1 276 ? 16.682 2.765 10.454 1.00 93.75 276 ILE A CA 1
ATOM 2241 C C . ILE A 1 276 ? 15.975 1.529 9.890 1.00 93.75 276 ILE A C 1
ATOM 2243 O O . ILE A 1 276 ? 14.747 1.458 9.940 1.00 93.75 276 ILE A O 1
ATOM 2247 N N . SER A 1 277 ? 16.728 0.520 9.438 1.00 92.81 277 SER A N 1
ATOM 2248 C CA . SER A 1 277 ? 16.171 -0.724 8.889 1.00 92.81 277 SER A CA 1
ATOM 2249 C C . SER A 1 277 ? 15.350 -1.554 9.883 1.00 92.81 277 SER A C 1
ATOM 2251 O O . SER A 1 277 ? 14.574 -2.403 9.445 1.00 92.81 277 SER A O 1
ATOM 2253 N N . TYR A 1 278 ? 15.493 -1.320 11.193 1.00 93.19 278 TYR A N 1
ATOM 2254 C CA . TYR A 1 278 ? 14.674 -1.951 12.236 1.00 93.19 278 TYR A CA 1
ATOM 2255 C C . TYR A 1 278 ? 13.467 -1.107 12.658 1.00 93.19 278 TYR A C 1
ATOM 2257 O O . TYR A 1 278 ? 12.639 -1.566 13.444 1.00 93.19 278 TYR A O 1
ATOM 2265 N N . THR A 1 279 ? 13.339 0.116 12.143 1.00 93.25 279 THR A N 1
ATOM 2266 C CA . THR A 1 279 ? 12.146 0.939 12.360 1.00 93.25 279 THR A CA 1
ATOM 2267 C C . THR A 1 279 ? 11.041 0.564 11.375 1.00 93.25 279 THR A C 1
ATOM 2269 O O . THR A 1 279 ? 11.269 -0.100 10.368 1.00 93.25 279 THR A O 1
ATOM 2272 N N . PHE A 1 280 ? 9.819 1.011 11.648 1.00 91.94 280 PHE A N 1
ATOM 2273 C CA . PHE A 1 280 ? 8.662 0.787 10.779 1.00 91.94 280 PHE A CA 1
ATOM 2274 C C . PHE A 1 280 ? 8.571 1.798 9.618 1.00 91.94 280 PHE A C 1
ATOM 2276 O O . PHE A 1 280 ? 7.747 1.625 8.722 1.00 91.94 280 PHE A O 1
ATOM 2283 N N . LEU A 1 281 ? 9.402 2.849 9.611 1.00 93.62 281 LEU A N 1
ATOM 2284 C CA . LEU A 1 281 ? 9.362 3.929 8.616 1.00 93.62 281 LEU A CA 1
ATOM 2285 C C . LEU A 1 281 ? 9.663 3.461 7.180 1.00 93.62 281 LEU A C 1
ATOM 2287 O O . LEU A 1 281 ? 8.852 3.766 6.302 1.00 93.62 281 LEU A O 1
ATOM 2291 N N . PRO A 1 282 ? 10.719 2.662 6.910 1.00 93.44 282 PRO A N 1
ATOM 2292 C CA . PRO A 1 282 ? 11.037 2.224 5.547 1.00 93.44 282 PRO A CA 1
ATOM 2293 C C . PRO A 1 282 ? 9.943 1.346 4.938 1.00 93.44 282 PRO A C 1
ATOM 2295 O O . PRO A 1 282 ? 9.854 1.195 3.725 1.00 93.44 282 PRO A O 1
ATOM 2298 N N . TYR A 1 283 ? 9.107 0.758 5.789 1.00 94.38 283 TYR A N 1
ATOM 2299 C CA . TYR A 1 283 ? 8.118 -0.249 5.425 1.00 94.38 283 TYR A CA 1
ATOM 2300 C C . TYR A 1 283 ? 6.687 0.302 5.420 1.00 94.38 283 TYR A C 1
ATOM 2302 O O . TYR A 1 283 ? 5.734 -0.471 5.362 1.00 94.38 283 TYR A O 1
ATOM 2310 N N . ALA A 1 284 ? 6.530 1.632 5.456 1.00 92.50 284 ALA A N 1
ATOM 2311 C CA . ALA A 1 284 ? 5.233 2.308 5.388 1.00 92.50 284 ALA A CA 1
ATOM 2312 C C . ALA A 1 284 ? 4.439 1.983 4.118 1.00 92.50 284 ALA A C 1
ATOM 2314 O O . ALA A 1 284 ? 3.208 1.970 4.143 1.00 92.50 284 ALA A O 1
ATOM 2315 N N . ASN A 1 285 ? 5.145 1.692 3.025 1.00 92.25 285 ASN A N 1
ATOM 2316 C CA . ASN A 1 285 ? 4.565 1.194 1.792 1.00 92.25 285 ASN A CA 1
ATOM 2317 C C . ASN A 1 285 ? 5.378 0.002 1.276 1.00 92.25 285 ASN A C 1
ATOM 2319 O O . ASN A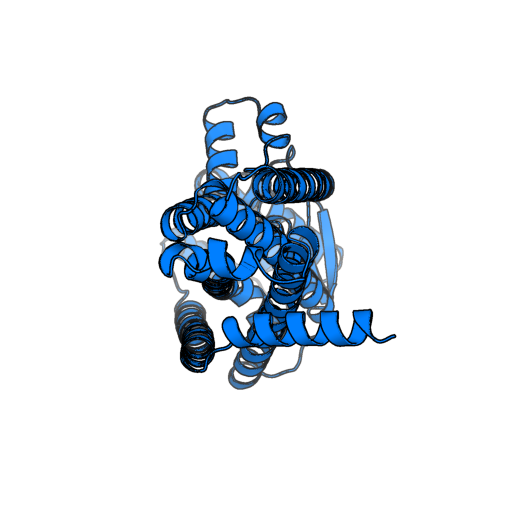 1 285 ? 6.480 0.166 0.758 1.00 92.25 285 ASN A O 1
ATOM 2323 N N . ILE A 1 286 ? 4.821 -1.202 1.395 1.00 92.31 286 ILE A N 1
ATOM 2324 C CA . ILE A 1 286 ? 5.488 -2.433 0.957 1.00 92.31 286 ILE A CA 1
ATOM 2325 C C . ILE A 1 286 ? 5.532 -2.534 -0.574 1.00 92.31 286 ILE A C 1
ATOM 2327 O O . ILE A 1 286 ? 6.406 -3.209 -1.114 1.00 92.31 286 ILE A O 1
ATOM 2331 N N . SER A 1 287 ? 4.655 -1.828 -1.298 1.00 90.56 287 SER A N 1
ATOM 2332 C CA . SER A 1 287 ? 4.743 -1.777 -2.765 1.00 90.56 287 SER A CA 1
ATOM 2333 C C . SER A 1 287 ? 6.023 -1.100 -3.267 1.00 90.56 287 SER A C 1
ATOM 2335 O O . SER A 1 287 ? 6.469 -1.423 -4.362 1.00 90.56 287 SER A O 1
ATOM 2337 N N . ASN A 1 288 ? 6.705 -0.302 -2.432 1.00 90.62 288 ASN A N 1
ATOM 2338 C CA . ASN A 1 288 ? 8.032 0.238 -2.747 1.00 90.62 288 ASN A CA 1
ATOM 2339 C C . ASN A 1 288 ? 9.097 -0.863 -2.905 1.00 90.62 288 ASN A C 1
ATOM 2341 O O . ASN A 1 288 ? 10.201 -0.576 -3.347 1.00 90.62 288 ASN A O 1
ATOM 2345 N N . PHE A 1 289 ? 8.807 -2.127 -2.566 1.00 91.56 289 PHE A N 1
ATOM 2346 C CA . PHE A 1 289 ? 9.708 -3.234 -2.895 1.00 91.56 289 PHE A CA 1
ATOM 2347 C C . PHE A 1 289 ? 9.716 -3.623 -4.373 1.00 91.56 289 PHE A C 1
ATOM 2349 O O . PHE A 1 289 ? 10.583 -4.390 -4.792 1.00 91.56 289 PHE A O 1
ATOM 2356 N N . LEU A 1 290 ? 8.774 -3.089 -5.151 1.00 91.44 290 LEU A N 1
ATOM 2357 C CA . LEU A 1 290 ? 8.596 -3.349 -6.568 1.00 91.44 290 LEU A CA 1
ATOM 2358 C C . LEU A 1 290 ? 8.978 -2.107 -7.383 1.00 91.44 290 LEU A C 1
ATOM 2360 O O . LEU A 1 290 ? 8.469 -1.016 -7.136 1.00 91.44 290 LEU A O 1
ATOM 2364 N N . ASN A 1 291 ? 9.863 -2.278 -8.367 1.00 86.88 291 ASN A N 1
ATOM 2365 C CA . ASN A 1 291 ? 10.261 -1.255 -9.347 1.00 86.88 291 ASN A CA 1
ATOM 2366 C C . ASN A 1 291 ? 10.673 0.107 -8.756 1.00 86.88 291 ASN A C 1
ATOM 2368 O O . ASN A 1 291 ? 10.538 1.141 -9.409 1.00 86.88 291 ASN A O 1
ATOM 2372 N N . THR A 1 292 ? 11.180 0.119 -7.527 1.00 85.50 292 THR A N 1
ATOM 2373 C CA . THR A 1 292 ? 11.651 1.326 -6.847 1.00 85.50 292 THR A CA 1
ATOM 2374 C C . THR A 1 292 ? 13.094 1.085 -6.411 1.00 85.50 292 THR A C 1
ATOM 2376 O O . THR A 1 292 ? 13.415 -0.039 -6.019 1.00 85.50 292 THR A O 1
ATOM 2379 N N . PRO A 1 293 ? 13.984 2.089 -6.471 1.00 82.69 293 PRO A N 1
ATOM 2380 C CA . PRO A 1 293 ? 15.304 1.977 -5.869 1.00 82.69 293 PRO A CA 1
ATOM 2381 C C . PRO A 1 293 ? 15.170 1.873 -4.350 1.00 82.69 293 PRO A C 1
ATOM 2383 O O . PRO A 1 293 ? 14.529 2.707 -3.708 1.00 82.69 293 PRO A O 1
ATOM 2386 N N . ILE A 1 294 ? 15.773 0.839 -3.775 1.00 83.81 294 ILE A N 1
ATOM 2387 C CA . ILE A 1 294 ? 15.718 0.572 -2.340 1.00 83.81 294 ILE A CA 1
ATOM 2388 C C . ILE A 1 294 ? 17.141 0.503 -1.830 1.00 83.81 294 ILE A C 1
ATOM 2390 O O . ILE A 1 294 ? 17.995 -0.144 -2.431 1.00 83.81 294 ILE A O 1
ATOM 2394 N N . ASN A 1 295 ? 17.372 1.117 -0.682 1.00 85.25 295 ASN A N 1
ATOM 2395 C CA . ASN A 1 295 ? 18.623 0.974 0.030 1.00 85.25 295 ASN A CA 1
ATOM 2396 C C . ASN A 1 295 ? 18.870 -0.500 0.434 1.00 85.25 295 ASN A C 1
ATOM 2398 O O . ASN A 1 295 ? 17.957 -1.168 0.922 1.00 85.25 295 ASN A O 1
ATOM 2402 N N . ASP A 1 296 ? 20.101 -0.997 0.273 1.00 84.44 296 ASP A N 1
ATOM 2403 C CA . ASP A 1 296 ? 20.486 -2.401 0.528 1.00 84.44 296 ASP A CA 1
ATOM 2404 C C . ASP A 1 296 ? 20.135 -2.909 1.945 1.00 84.44 296 ASP A C 1
ATOM 2406 O O . ASP A 1 296 ? 19.964 -4.110 2.169 1.00 84.44 296 ASP A O 1
ATOM 2410 N N . TYR A 1 297 ? 19.997 -2.015 2.930 1.00 86.44 297 TYR A N 1
ATOM 2411 C CA . TYR A 1 297 ? 19.648 -2.396 4.301 1.00 86.44 297 TYR A CA 1
ATOM 2412 C C . TYR A 1 297 ? 18.162 -2.748 4.477 1.00 86.44 297 TYR A C 1
ATOM 2414 O O . TYR A 1 297 ? 17.812 -3.496 5.406 1.00 86.44 297 TYR A O 1
ATOM 2422 N N . PHE A 1 298 ? 17.291 -2.248 3.595 1.00 90.88 298 PHE A N 1
ATOM 2423 C CA . PHE A 1 298 ? 15.859 -2.526 3.611 1.00 90.88 298 PHE A CA 1
ATOM 2424 C C . PHE A 1 298 ? 15.570 -3.754 2.753 1.00 90.88 298 PHE A C 1
ATOM 2426 O O . PHE A 1 298 ? 15.868 -3.795 1.566 1.00 90.88 298 PHE A O 1
ATOM 2433 N N . THR A 1 299 ? 14.950 -4.768 3.350 1.00 92.19 299 THR A N 1
ATOM 2434 C CA . THR A 1 299 ? 14.619 -6.016 2.644 1.00 92.19 299 THR A CA 1
ATOM 2435 C C . THR A 1 299 ? 13.146 -6.328 2.823 1.00 92.19 299 THR A C 1
ATOM 2437 O O . THR A 1 299 ? 12.583 -6.049 3.887 1.00 92.19 299 THR A O 1
ATOM 2440 N N . PHE A 1 300 ? 12.537 -6.941 1.808 1.00 92.75 300 PHE A N 1
ATOM 2441 C CA . PHE A 1 300 ? 11.113 -7.270 1.831 1.00 92.75 300 PHE A CA 1
ATOM 2442 C C . PHE A 1 300 ? 10.750 -8.136 3.047 1.00 92.75 300 PHE A C 1
ATOM 2444 O O . PHE A 1 300 ? 9.823 -7.817 3.790 1.00 92.75 300 PHE A O 1
ATOM 2451 N N . THR A 1 301 ? 11.543 -9.177 3.320 1.00 93.25 301 THR A N 1
ATOM 2452 C CA . THR A 1 301 ? 11.324 -10.092 4.450 1.00 93.25 301 THR A CA 1
ATOM 2453 C C . THR A 1 301 ? 11.362 -9.373 5.798 1.00 93.25 301 THR A C 1
ATOM 2455 O O . THR A 1 301 ? 10.473 -9.584 6.622 1.00 93.25 301 THR A O 1
ATOM 2458 N N . LYS A 1 302 ? 12.346 -8.485 6.026 1.00 93.44 302 LYS A N 1
ATOM 2459 C CA . LYS A 1 302 ? 12.391 -7.670 7.255 1.00 93.44 302 LYS A CA 1
ATOM 2460 C C . LYS A 1 302 ? 11.156 -6.782 7.369 1.00 93.44 302 LYS A C 1
ATOM 2462 O O . LYS A 1 302 ? 10.574 -6.707 8.447 1.00 93.44 302 LYS A O 1
ATOM 2467 N N . GLY A 1 303 ? 10.739 -6.160 6.266 1.00 94.19 303 GLY A N 1
ATOM 2468 C CA . GLY A 1 303 ? 9.552 -5.313 6.233 1.00 94.19 303 GLY A CA 1
ATOM 2469 C C . GLY A 1 303 ? 8.291 -6.055 6.650 1.00 94.19 303 GLY A C 1
ATOM 2470 O O . GLY A 1 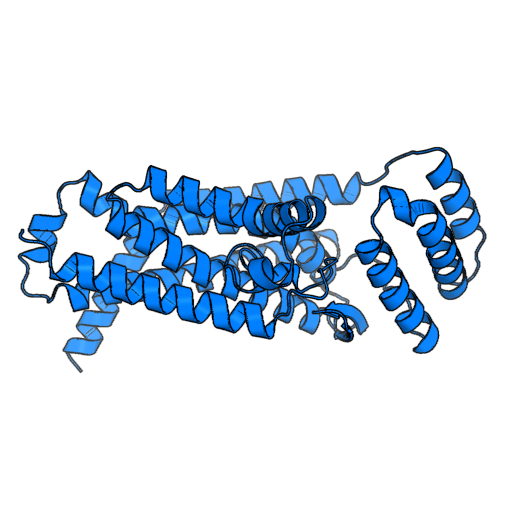303 ? 7.606 -5.608 7.565 1.00 94.19 303 GLY A O 1
ATOM 2471 N N . ILE A 1 304 ? 8.038 -7.228 6.062 1.00 95.69 304 ILE A N 1
ATOM 2472 C CA . ILE A 1 304 ? 6.893 -8.077 6.420 1.00 95.69 304 ILE A CA 1
ATOM 2473 C C . ILE A 1 304 ? 6.919 -8.463 7.904 1.00 95.69 304 ILE A C 1
ATOM 2475 O O . ILE A 1 304 ? 5.894 -8.368 8.576 1.00 95.69 304 ILE A O 1
ATOM 2479 N N . ILE A 1 305 ? 8.078 -8.849 8.442 1.00 95.94 305 ILE A N 1
ATOM 2480 C CA . ILE A 1 305 ? 8.208 -9.205 9.862 1.00 95.94 305 ILE A CA 1
ATOM 2481 C C . ILE A 1 305 ? 7.897 -7.997 10.760 1.00 95.94 305 ILE A C 1
ATOM 2483 O O . ILE A 1 305 ? 7.117 -8.119 11.703 1.00 95.94 305 ILE A O 1
ATOM 2487 N N . ILE A 1 306 ? 8.465 -6.825 10.461 1.00 95.25 306 ILE A N 1
ATOM 2488 C CA . ILE A 1 306 ? 8.304 -5.614 11.278 1.00 95.25 306 ILE A CA 1
ATOM 2489 C C . ILE A 1 306 ? 6.855 -5.122 11.266 1.00 95.25 306 ILE A C 1
ATOM 2491 O O . ILE A 1 306 ? 6.296 -4.881 12.336 1.00 95.25 306 ILE A O 1
ATOM 2495 N N . ILE A 1 307 ? 6.218 -5.011 10.093 1.00 94.94 307 ILE A N 1
ATOM 2496 C CA . ILE A 1 307 ? 4.816 -4.569 10.013 1.00 94.94 307 ILE A CA 1
ATOM 2497 C C . ILE A 1 307 ? 3.875 -5.577 10.680 1.00 94.94 307 ILE A C 1
ATOM 2499 O O . ILE A 1 307 ? 2.889 -5.176 11.294 1.00 94.94 307 ILE A O 1
ATOM 2503 N N . PHE A 1 308 ? 4.184 -6.877 10.608 1.00 94.69 308 PHE A N 1
ATOM 2504 C CA . PHE A 1 308 ? 3.380 -7.921 11.236 1.00 94.69 308 PHE A CA 1
ATOM 2505 C C . PHE A 1 308 ? 3.470 -7.851 12.763 1.00 94.69 308 PHE A C 1
ATOM 2507 O O . PHE A 1 308 ? 2.440 -7.816 13.437 1.00 94.69 308 PHE A O 1
ATOM 2514 N N . ILE A 1 309 ? 4.687 -7.745 13.310 1.00 95.50 309 ILE A N 1
ATOM 2515 C CA . ILE A 1 309 ? 4.911 -7.552 14.750 1.00 95.50 309 ILE A CA 1
ATOM 2516 C C . ILE A 1 309 ? 4.220 -6.271 15.224 1.00 95.50 309 ILE A C 1
ATOM 2518 O O . ILE A 1 309 ? 3.488 -6.298 16.213 1.00 95.50 309 ILE A O 1
ATOM 2522 N N . LEU A 1 310 ? 4.400 -5.159 14.507 1.00 94.44 310 LEU A N 1
ATOM 2523 C CA . LEU A 1 310 ? 3.783 -3.883 14.864 1.00 94.44 310 LEU A CA 1
ATOM 2524 C C . LEU A 1 310 ? 2.251 -3.945 14.784 1.00 94.44 310 LEU A C 1
ATOM 2526 O O . LEU A 1 310 ? 1.575 -3.429 15.670 1.00 94.44 310 LEU A O 1
ATOM 2530 N N . GLY A 1 311 ? 1.694 -4.615 13.775 1.00 93.12 311 GLY A N 1
ATOM 2531 C CA . GLY A 1 311 ? 0.255 -4.842 13.647 1.00 93.12 311 GLY A CA 1
ATOM 2532 C C . GLY A 1 311 ? -0.316 -5.634 14.826 1.00 93.12 311 GLY A C 1
ATOM 2533 O O . GLY A 1 311 ? -1.326 -5.229 15.401 1.00 93.12 311 GLY A O 1
ATOM 2534 N N . ILE A 1 312 ? 0.362 -6.710 15.246 1.00 93.69 312 ILE A N 1
ATOM 2535 C CA . ILE A 1 312 ? -0.019 -7.496 16.431 1.00 93.69 312 ILE A CA 1
ATOM 2536 C C . ILE A 1 312 ? 0.067 -6.648 17.700 1.00 93.69 312 ILE A C 1
ATOM 2538 O O . ILE A 1 312 ? -0.870 -6.646 18.498 1.00 93.69 312 ILE A O 1
ATOM 2542 N N . LEU A 1 313 ? 1.160 -5.906 17.892 1.00 94.56 313 LEU A N 1
ATOM 2543 C CA . LEU A 1 313 ? 1.326 -5.036 19.056 1.00 94.56 313 LEU A CA 1
ATOM 2544 C C . LEU A 1 313 ? 0.208 -3.994 19.129 1.00 94.56 313 LEU A C 1
ATOM 2546 O O . LEU A 1 313 ? -0.419 -3.842 20.173 1.00 94.56 313 LEU A O 1
ATOM 2550 N N . MET A 1 314 ? -0.101 -3.331 18.016 1.00 93.19 314 MET A N 1
ATOM 2551 C CA . MET A 1 314 ? -1.161 -2.324 17.958 1.00 93.19 314 MET A CA 1
ATOM 2552 C C . MET A 1 314 ? -2.548 -2.928 18.183 1.00 93.19 314 MET A C 1
ATOM 2554 O O . MET A 1 314 ? -3.369 -2.320 18.873 1.00 93.19 314 MET A O 1
ATOM 2558 N N . TYR A 1 315 ? -2.802 -4.141 17.690 1.00 91.50 315 TYR A N 1
ATOM 2559 C CA . TYR A 1 315 ? -4.016 -4.895 18.004 1.00 91.50 315 TYR A CA 1
ATOM 2560 C C . TYR A 1 315 ? -4.129 -5.194 19.509 1.00 91.50 315 TYR A C 1
ATOM 2562 O O . TYR A 1 315 ? -5.166 -4.931 20.117 1.00 91.50 315 TYR A O 1
ATOM 2570 N N . ILE A 1 316 ? -3.061 -5.693 20.142 1.00 91.56 316 ILE A N 1
ATOM 2571 C CA . ILE A 1 316 ? -3.056 -6.014 21.578 1.00 91.56 316 ILE A CA 1
ATOM 2572 C C . ILE A 1 316 ? -3.243 -4.746 22.417 1.00 91.56 316 ILE A C 1
ATOM 2574 O O . ILE A 1 316 ? -4.060 -4.730 23.339 1.00 91.56 316 ILE A O 1
ATOM 2578 N N . ILE A 1 317 ? -2.522 -3.668 22.102 1.00 90.94 317 ILE A N 1
ATOM 2579 C CA . ILE A 1 317 ? -2.613 -2.396 22.830 1.00 90.94 317 ILE A CA 1
ATOM 2580 C C . ILE A 1 317 ? -4.029 -1.824 22.723 1.00 90.94 317 ILE A C 1
ATOM 2582 O O . ILE A 1 317 ? -4.632 -1.504 23.743 1.00 90.94 317 ILE A O 1
ATOM 2586 N N . SER A 1 318 ? -4.597 -1.752 21.518 1.00 88.69 318 SER A N 1
ATOM 2587 C CA . SER A 1 318 ? -5.959 -1.232 21.326 1.00 88.69 318 SER A CA 1
ATOM 2588 C C . SER A 1 318 ? -7.021 -2.107 22.003 1.00 88.69 318 SER A C 1
ATOM 2590 O O . SER A 1 318 ? -7.884 -1.584 22.707 1.00 88.69 318 SER A O 1
ATOM 2592 N N . SER A 1 319 ? -6.919 -3.437 21.905 1.00 86.81 319 SER A N 1
ATOM 2593 C CA . SER A 1 319 ? -7.853 -4.347 22.580 1.00 86.81 319 SER A CA 1
ATOM 2594 C C . SER A 1 319 ? -7.751 -4.282 24.110 1.00 86.81 319 SER A C 1
ATOM 2596 O O . SER A 1 319 ? -8.772 -4.337 24.798 1.00 86.81 319 SER A O 1
ATOM 2598 N N . THR A 1 320 ? -6.543 -4.167 24.668 1.00 85.88 320 THR A N 1
ATOM 2599 C CA . THR A 1 320 ? -6.355 -4.057 26.125 1.00 85.88 320 THR A CA 1
ATOM 2600 C C . THR A 1 320 ? -6.789 -2.699 26.655 1.00 85.88 320 THR A C 1
ATOM 2602 O O . THR A 1 320 ? -7.421 -2.646 27.710 1.00 85.88 320 THR A O 1
ATOM 2605 N N . HIS A 1 321 ? -6.517 -1.622 25.915 1.00 83.81 321 HIS A N 1
ATOM 2606 C CA . HIS A 1 321 ? -7.020 -0.288 26.221 1.00 83.81 321 HIS A CA 1
ATOM 2607 C C . HIS A 1 321 ? -8.550 -0.288 26.288 1.00 83.81 321 HIS A C 1
ATOM 2609 O O . HIS A 1 321 ? -9.115 0.219 27.250 1.00 83.81 321 HIS A O 1
ATOM 2615 N N . LEU A 1 322 ? -9.223 -0.954 25.344 1.00 76.38 322 LEU A N 1
ATOM 2616 C CA . LEU A 1 322 ? -10.679 -1.083 25.353 1.00 76.38 322 LEU A CA 1
ATOM 2617 C C . LEU A 1 322 ? -11.214 -1.835 26.589 1.00 76.38 322 LEU A C 1
ATOM 2619 O O . LEU A 1 322 ? -12.226 -1.450 27.178 1.00 76.38 322 LEU A O 1
ATOM 2623 N N . ASN A 1 323 ? -10.536 -2.910 26.997 1.00 72.69 323 ASN A N 1
ATOM 2624 C CA . ASN A 1 323 ? -10.971 -3.746 28.120 1.00 72.69 323 ASN A CA 1
ATOM 2625 C C . ASN A 1 323 ? -10.726 -3.102 29.492 1.00 72.69 323 ASN A C 1
ATOM 2627 O O . ASN A 1 323 ? -11.506 -3.342 30.406 1.00 72.69 323 ASN A O 1
ATOM 2631 N N . LYS A 1 324 ? -9.661 -2.304 29.644 1.00 72.19 324 LYS A N 1
ATOM 2632 C CA . LYS A 1 324 ? -9.296 -1.641 30.911 1.00 72.19 324 LYS A CA 1
ATOM 2633 C C . LYS A 1 324 ? -10.031 -0.324 31.163 1.00 72.19 324 LYS A C 1
ATOM 2635 O O . LYS A 1 324 ? -9.812 0.295 32.197 1.00 72.19 324 LYS A O 1
ATOM 2640 N N . ARG A 1 325 ? -10.852 0.138 30.221 1.00 64.94 325 ARG A N 1
ATOM 2641 C CA . ARG A 1 325 ? -11.656 1.348 30.405 1.00 64.94 325 ARG A CA 1
ATOM 2642 C C . ARG A 1 325 ? -12.729 1.110 31.465 1.00 64.94 325 ARG A C 1
ATOM 2644 O O . ARG A 1 325 ? -13.634 0.301 31.244 1.00 64.94 325 ARG A O 1
ATOM 2651 N N . ASP A 1 326 ? -12.656 1.869 32.549 1.00 50.88 326 ASP A N 1
ATOM 2652 C CA . ASP A 1 326 ? -13.809 2.110 33.409 1.00 50.88 326 ASP A CA 1
ATOM 2653 C C . ASP A 1 326 ? -14.801 2.967 32.609 1.00 50.88 326 ASP A C 1
ATOM 2655 O O . ASP A 1 326 ? -14.458 4.058 32.146 1.00 50.88 326 ASP A O 1
ATOM 2659 N N . ILE A 1 327 ? -15.986 2.409 32.358 1.00 56.00 327 ILE A N 1
ATOM 2660 C CA . ILE A 1 327 ? -17.131 3.081 31.733 1.00 56.00 327 ILE A CA 1
ATOM 2661 C C . ILE A 1 327 ? -18.312 2.888 32.665 1.00 56.00 327 ILE A C 1
ATOM 2663 O O . ILE A 1 327 ? -18.545 1.702 33.008 1.00 56.00 327 ILE A O 1
#

InterPro domains:
  IPR024295 Protein of unknown function DUF2705 [PF10920] (96-327)

Organism: NCBI:txid33029

Mean predicted aligned error: 6.85 Å

Solvent-accessible surface area (backbone atoms only — not comparable to full-atom values): 17434 Å² total; per-residue (Å²): 113,72,65,60,55,52,47,53,50,48,20,52,50,47,37,50,69,62,61,34,70,72,49,47,53,51,52,52,51,49,54,52,51,40,51,53,51,48,55,49,50,73,74,58,80,72,83,90,45,80,68,54,53,57,51,47,53,55,44,69,71,36,90,45,74,61,50,31,42,52,52,49,49,57,52,36,63,78,38,25,88,81,67,33,59,54,43,38,49,53,53,40,52,50,43,50,51,26,56,77,68,70,50,68,82,79,80,74,69,17,10,44,55,40,38,57,62,43,45,73,57,42,47,52,58,53,42,55,51,45,30,49,51,30,11,45,74,53,31,56,34,61,77,64,66,40,51,68,64,62,62,70,41,100,58,55,66,69,58,57,53,50,32,47,54,51,22,48,51,56,48,51,54,50,51,54,52,50,53,52,50,52,42,32,50,52,22,24,75,78,42,32,76,58,63,38,78,42,70,41,77,49,41,44,68,96,39,79,44,80,45,28,35,47,58,52,41,51,52,50,52,49,29,47,48,53,31,47,52,52,48,29,52,52,16,31,28,38,18,64,70,66,73,31,34,64,61,22,36,53,53,46,50,50,39,46,72,38,16,39,61,50,42,53,52,41,38,75,71,68,44,62,51,71,63,53,51,75,46,68,36,56,46,37,44,50,45,52,43,48,76,46,66,65,61,89,70,60,46,61,70,58,36,56,52,48,54,50,54,50,49,52,50,40,50,51,52,32,54,50,55,64,69,72,54,87,123

Secondary structure (DSSP, 8-state):
-HHHHHHHHHHHHHHHHHS-HHHHHHHHHHHHHHHHHHHHHHHH-----HHHHHHHHHHHH-SSHHHHHHHHHHHHHHTHHHH-HHHHHHHHHHHHHHHHTT-PPPPS--HHHHHHHHHHHHHHHHHHHHHHHHHHHHHHHHHTT-HHHHHTSSS-HHHHHHHHHHHHHHHHHHHHHHHHHHHHHHHHHHH-S--TTSEEEEEETTEEEEEEHHHHHHHHHHHH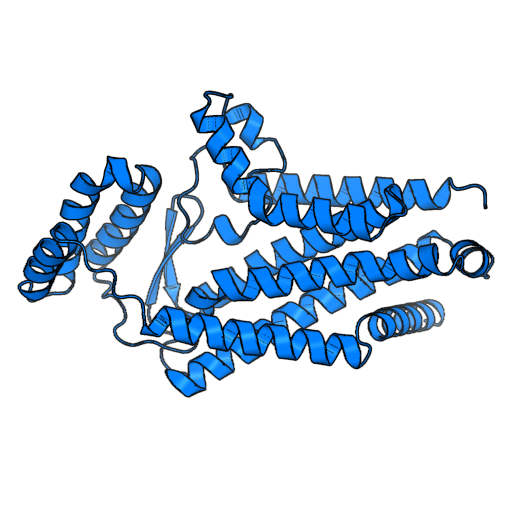HHHHHHHHHHHHHHHHHHS-HHHHHHHHHHHHHHHHHHHHHHHHTT--HHHHTTSSGGGS-GGGGBSS---TT--HHHHHHHHHHHHHHHHHHHHHHHHT---

Foldseek 3Di:
DVVVVVLVVLLVVLLCLLPDPVLVVVLVVLLVVLLVVVVVCVVPPDDDDPVVVVLVVQLVPDPDQLSNLVSVLVVLVVCCVPCHVLLSVQSNQQSVVCNVVVAHDDPFFALLNQLVSSCVRSLLSLLLSLLLSLLCSVLVCLVVVVLVVVCPDPDHLLSSLVSNLVSSLVSLVVSLVVSSVVSSVSRCVVGNHDQQQRWHWKAFFNDIDIGGSVVVSVVLSVLSSLLSSLLSLQLNLCCLVVVDSVVSSVVSSCLLVCLQVVLVVVVVVVDPNLVSQLDQSNLNRLSCRIRHRDDNSHGSVSSVVNSVVVSVVSSVNSSVSSVPDDD

Sequence (327 aa):
MRDIKNFLRLVSVEISKLFKFKNIISLFLIILVSNALVLWIFNTDSTDNEEDIKIEEKMNSASTWKDKAKVQIEANKTLEDVVGKDKVKMNNDILKYRIDNDIAPVKGHSSYEYLNYTSNYINIAVLIFIIYLSSKLYGLEIENKMEDYIYSQKFSRFYSFNTKIIALLISVVAIIAVSSLITFIAGGLFYGFEGGFKKTVFYFSHNVYEHTYLVHSLINIALWLITAIFLSIITFALTEISKNSLISRIISILYFLLGFSLSNKLIDLKVDSKIISYTFLPYANISNFLNTPINDYFTFTKGIIIIFILGILMYIISSTHLNKRDI

pLDDT: mean 86.39, std 10.51, range [42.09, 97.0]

Nearest PDB structures (foldseek):
  6xjh-assembly1_A  TM=7.257E-01  e=3.400E-04  Staphylococcus aureus
  7o0y-assembly1_E  TM=6.537E-01  e=1.750E-01  Stutzerimonas stutzeri ATCC 14405 = CCUG 16156
  7qba-assembly1_E  TM=6.103E-01  e=2.614E-01  Stutzerimonas stutzeri
  7znq-assembly1_Y  TM=6.534E-01  e=5.103E-01  Stutzerimonas stutzeri ATCC 14405 = CCUG 16156
  6oih-assembly2_C  TM=4.748E-01  e=9.112E-01  Aquifex aeolicus VF5

Radius of gyration: 22.86 Å; Cα contacts (8 Å, |Δi|>4): 365; chains: 1; bounding box: 52×42×69 Å